Protein AF-A0A7S2DSI4-F1 (afdb_monomer)

Nearest PDB structures (foldseek):
  4tq4-assembly3_C  TM=7.583E-01  e=1.829E-01  Archaeoglobus fulgidus DSM 4304
  4tq3-assembly1_A  TM=6.609E-01  e=1.829E-01  Archaeoglobus fulgidus DSM 4304
  7my7-assembly1_BBB  TM=4.990E-01  e=2.311E+00  Synechococcus elongatus PCC 7942 = FACHB-805
  3wef-assembly2_F  TM=3.060E-01  e=5.204E+00  Homo sapiens

Secondary structure (DSSP, 8-state):
--TTTTSSHHHHHHHHHHHHHHHHHHHH--HHHHHHHHHHHHHHHHHHHSTTT-GGGBTTTHHHHHHHHHHHHHHHHHHHTTPPPPPHHHHHHHHHHHHHHHHHHHHHTHHHHHHTT-B-HHHHH-HHHHHHHHHHHHHHHHHHHHHH---HHHHHHHHHHHHHHIIIIIIS---HHHHHHHHHHHHHHHHHHHHHHHHHTTT--

Sequence (205 aa):
CSREQMRDLPRIIVLLNLIGIAILAAVTGRWLSLIAWIVVCFAVNCAYNVEPLRLSGKGPWELPCVVFGFSGVTMLASLVNDLPWAPFGYWAHMSCLVLRTQLWTEFLDYDPDLACGRRTTSTLVGRFWSKVLVVFFLILEAFVTFYFFADFLMRSFSLTGILAFVALEVVRGTDDREKKKAMKAQNALGFSLVFWIWHRGLFAA

Mean predicted aligned error: 6.03 Å

Organism: NCBI:txid327968

pLDDT: mean 87.42, std 7.48, range [50.28, 95.62]

Foldseek 3Di:
DDPVVCPCVVVVVVVVVVVVLVVLCVVQVPVPVSVVLVVVLVVLVCLCCHPPNVCVQPPPSNLVSQLVNVVSVQVVVCVSVVADRWDPLVSQLSSLVRNLVVLVVCLVCVVVCVVVVGRYNDVVVDNVVSLVSSLVSLVSSLVSCVPQFPDPVSNVLSVVVNVVSCVAVVPPPDDPVVVVVVVVVNVVVVVVVVVVCVVVVRRRD

Radius of gyration: 18.79 Å; Cα contacts (8 Å, |Δi|>4): 171; chains: 1; bounding box: 43×40×44 Å

Solvent-accessible surface area (backbone atoms only — not comparable to full-atom values): 11070 Å² total; per-residue (Å²): 134,59,73,74,78,54,65,58,46,63,60,52,54,50,51,56,52,50,52,55,51,51,52,51,25,68,76,65,68,45,50,69,62,53,51,53,47,49,52,50,53,49,51,50,49,41,41,34,70,35,83,92,60,28,21,65,47,38,48,64,52,33,52,62,51,50,40,52,58,59,49,48,54,58,54,46,52,21,62,72,66,77,44,73,77,70,45,69,54,51,56,55,29,52,43,25,51,46,48,24,50,53,45,48,52,41,52,74,42,34,69,63,37,51,76,70,68,46,38,32,46,32,59,72,66,29,74,68,51,30,53,50,52,30,51,49,28,48,52,50,26,36,50,41,38,60,73,65,41,88,51,64,66,63,44,51,51,39,52,51,51,50,53,51,49,45,50,42,63,70,69,61,63,63,55,73,71,56,51,53,52,51,52,52,51,50,49,55,52,46,53,55,46,51,55,49,41,61,76,66,43,67,69,78,108

InterPro domains:
  IPR000537 UbiA prenyltransferase [PF01040] (12-185)

Structure (mmCIF, N/CA/C/O backbone):
data_AF-A0A7S2DSI4-F1
#
_entry.id   AF-A0A7S2DSI4-F1
#
loop_
_atom_site.group_PDB
_atom_site.id
_atom_site.type_symbol
_atom_site.label_atom_id
_atom_site.label_alt_id
_atom_site.label_comp_id
_atom_site.label_asym_id
_atom_site.label_entity_id
_atom_site.label_seq_id
_atom_site.pdbx_PDB_ins_code
_atom_site.Cartn_x
_atom_site.Cartn_y
_atom_site.Cartn_z
_atom_site.occupancy
_atom_site.B_iso_or_equiv
_atom_site.auth_seq_id
_atom_site.auth_comp_id
_atom_site.auth_asym_id
_atom_site.auth_atom_id
_atom_site.pdbx_PDB_model_num
ATOM 1 N N . CYS A 1 1 ? -24.643 -8.912 0.973 1.00 51.25 1 CYS A N 1
ATOM 2 C CA . CYS A 1 1 ? -24.452 -9.966 -0.047 1.00 51.25 1 CYS A CA 1
ATOM 3 C C . CYS A 1 1 ? -24.939 -11.293 0.511 1.00 51.25 1 CYS A C 1
ATOM 5 O O . CYS A 1 1 ? -24.550 -11.625 1.627 1.00 51.25 1 CYS A O 1
ATOM 7 N N . SER A 1 2 ? -25.791 -12.027 -0.209 1.00 71.06 2 SER A N 1
ATOM 8 C CA . SER A 1 2 ? -26.174 -13.383 0.215 1.00 71.06 2 SER A CA 1
ATOM 9 C C . SER A 1 2 ? -25.001 -14.352 -0.006 1.00 71.06 2 SER A C 1
ATOM 11 O O . SER A 1 2 ? -24.160 -14.125 -0.877 1.00 71.06 2 SER A O 1
ATOM 13 N N . ARG A 1 3 ? -24.910 -15.435 0.782 1.00 73.88 3 ARG A N 1
ATOM 14 C CA . ARG A 1 3 ? -23.851 -16.457 0.620 1.00 73.88 3 ARG A CA 1
ATOM 15 C C . ARG A 1 3 ? -23.833 -17.068 -0.786 1.00 73.88 3 ARG A C 1
ATOM 17 O O . ARG A 1 3 ? -22.764 -17.403 -1.283 1.00 73.88 3 ARG A O 1
ATOM 24 N N . GLU A 1 4 ? -24.991 -17.166 -1.432 1.00 77.06 4 GLU A N 1
ATOM 25 C CA . GLU A 1 4 ? -25.119 -17.685 -2.797 1.00 77.06 4 GLU A CA 1
ATOM 26 C C . GLU A 1 4 ? -24.429 -16.792 -3.831 1.00 77.06 4 GLU A C 1
ATOM 28 O O . GLU A 1 4 ? -23.706 -17.305 -4.679 1.00 77.06 4 GLU A O 1
ATOM 33 N N . GLN A 1 5 ? -24.548 -15.464 -3.708 1.00 73.31 5 GLN A N 1
ATOM 34 C CA . GLN A 1 5 ? -23.877 -14.512 -4.606 1.00 73.31 5 GLN A CA 1
ATOM 35 C C . GLN A 1 5 ? -22.343 -14.582 -4.519 1.00 73.31 5 GLN A C 1
ATOM 37 O O . GLN A 1 5 ? -21.654 -14.187 -5.454 1.00 73.31 5 GLN A O 1
ATOM 42 N N . MET A 1 6 ? -21.796 -15.079 -3.405 1.00 75.56 6 MET A N 1
ATOM 43 C CA . MET A 1 6 ? -20.350 -15.173 -3.174 1.00 75.56 6 MET A CA 1
ATOM 44 C C . MET A 1 6 ? -19.766 -16.549 -3.518 1.00 75.56 6 MET A C 1
ATOM 46 O O . MET A 1 6 ? -18.547 -16.705 -3.492 1.00 75.56 6 MET A O 1
ATOM 50 N N . ARG A 1 7 ? -20.598 -17.543 -3.863 1.00 85.62 7 ARG A N 1
ATOM 51 C CA . ARG A 1 7 ? -20.142 -18.924 -4.092 1.00 85.62 7 ARG A CA 1
ATOM 52 C C . ARG A 1 7 ? -19.230 -19.052 -5.313 1.00 85.62 7 ARG A C 1
ATOM 54 O O . ARG A 1 7 ? -18.242 -19.778 -5.260 1.00 85.62 7 ARG A O 1
ATOM 61 N N . ASP A 1 8 ? -19.549 -18.341 -6.391 1.00 86.31 8 ASP A N 1
ATOM 62 C CA . ASP A 1 8 ? -18.799 -18.426 -7.652 1.00 86.31 8 ASP A CA 1
ATOM 63 C C . ASP A 1 8 ? -17.645 -17.414 -7.731 1.00 86.31 8 ASP A C 1
ATOM 65 O O . ASP A 1 8 ? -16.759 -17.542 -8.579 1.00 86.31 8 ASP A O 1
ATOM 69 N N . LEU A 1 9 ? -17.598 -16.452 -6.802 1.00 86.00 9 LEU A N 1
ATOM 70 C CA . LEU A 1 9 ? -16.592 -15.389 -6.767 1.00 86.00 9 LEU A CA 1
ATOM 71 C C . LEU A 1 9 ? -15.146 -15.923 -6.782 1.00 86.00 9 LEU A C 1
ATOM 73 O O . LEU A 1 9 ? -14.361 -15.444 -7.600 1.00 86.00 9 LEU A O 1
ATOM 77 N N . PRO A 1 10 ? -14.769 -16.936 -5.969 1.00 85.31 10 PRO A N 1
ATOM 78 C CA . PRO A 1 10 ? -13.405 -17.462 -5.976 1.00 85.31 10 PRO A CA 1
ATOM 79 C C . PRO A 1 10 ? -13.008 -18.046 -7.334 1.00 85.31 10 PRO A C 1
ATOM 81 O O . PRO A 1 10 ? -11.887 -17.840 -7.788 1.00 85.31 10 PRO A O 1
ATOM 84 N N . ARG A 1 11 ? -13.937 -18.732 -8.014 1.00 86.06 11 ARG A N 1
ATOM 85 C CA . ARG A 1 11 ? -13.688 -19.320 -9.339 1.00 86.06 11 ARG A CA 1
ATOM 86 C C . ARG A 1 11 ? -13.454 -18.236 -10.382 1.00 86.06 11 ARG A C 1
ATOM 88 O O . ARG A 1 11 ? -12.518 -18.348 -11.165 1.00 86.06 11 ARG A O 1
ATOM 95 N N . ILE A 1 12 ? -14.267 -17.181 -10.356 1.00 87.94 12 ILE A N 1
ATOM 96 C CA . ILE A 1 12 ? -14.126 -16.032 -11.258 1.00 87.94 12 ILE A CA 1
ATOM 97 C C . ILE A 1 12 ? -12.787 -15.326 -11.013 1.00 87.94 12 ILE A C 1
ATOM 99 O O . ILE A 1 12 ? -12.062 -15.055 -11.965 1.00 87.94 12 ILE A O 1
ATOM 103 N N . ILE A 1 13 ? -12.423 -15.080 -9.751 1.00 85.94 13 ILE A N 1
ATOM 104 C CA . ILE A 1 13 ? -11.149 -14.442 -9.389 1.00 85.94 13 ILE A CA 1
ATOM 105 C C . ILE A 1 13 ? -9.968 -15.277 -9.891 1.00 85.94 13 ILE A C 1
ATOM 107 O O . ILE A 1 13 ? -9.069 -14.731 -10.529 1.00 85.94 13 ILE A O 1
ATOM 111 N N . VAL A 1 14 ? -9.975 -16.590 -9.647 1.00 87.06 14 VAL A N 1
ATOM 112 C CA . VAL A 1 14 ? -8.915 -17.490 -10.120 1.00 87.06 14 VAL A CA 1
ATOM 113 C C . VAL A 1 14 ? -8.840 -17.478 -11.644 1.00 87.06 14 VAL A C 1
ATOM 115 O O . VAL A 1 14 ? -7.757 -17.294 -12.187 1.00 87.06 14 VAL A O 1
ATOM 118 N N . LEU A 1 15 ? -9.974 -17.601 -12.338 1.00 90.25 15 LEU A N 1
ATOM 119 C CA . LEU A 1 15 ? -10.012 -17.610 -13.799 1.00 90.25 15 LEU A CA 1
ATOM 120 C C . LEU A 1 15 ? -9.448 -16.312 -14.395 1.00 90.25 15 LEU A C 1
ATOM 122 O O . LEU A 1 15 ? -8.592 -16.368 -15.273 1.00 90.25 15 LEU A O 1
ATOM 126 N N . LEU A 1 16 ? -9.882 -15.151 -13.895 1.00 88.62 16 LEU A N 1
ATOM 127 C CA . LEU A 1 16 ? -9.416 -13.849 -14.383 1.00 88.62 16 LEU A CA 1
ATOM 128 C C . LEU A 1 16 ? -7.910 -13.657 -14.162 1.00 88.62 16 LEU A C 1
ATOM 130 O O . LEU A 1 16 ? -7.213 -13.200 -15.068 1.00 88.62 16 LEU A O 1
ATOM 134 N N . ASN A 1 17 ? -7.398 -14.046 -12.990 1.00 86.56 17 ASN A N 1
ATOM 135 C CA . ASN A 1 17 ? -5.966 -13.954 -12.701 1.00 86.56 17 ASN A CA 1
ATOM 136 C C . ASN A 1 17 ? -5.153 -14.928 -13.565 1.00 86.56 17 ASN A C 1
ATOM 138 O O . ASN A 1 17 ? -4.145 -14.529 -14.144 1.00 86.56 17 ASN A O 1
ATOM 142 N N . LEU A 1 18 ? -5.597 -16.181 -13.710 1.00 89.38 18 LEU A N 1
ATOM 143 C CA . LEU A 1 18 ? -4.886 -17.181 -14.511 1.00 89.38 18 LEU A CA 1
ATOM 144 C C . LEU A 1 18 ? -4.838 -16.811 -15.994 1.00 89.38 18 LEU A C 1
ATOM 146 O O . LEU A 1 18 ? -3.792 -16.986 -16.610 1.00 89.38 18 LEU A O 1
ATOM 150 N N . ILE A 1 19 ? -5.920 -16.265 -16.560 1.00 92.00 19 ILE A N 1
ATOM 151 C CA . ILE A 1 19 ? -5.929 -15.800 -17.956 1.00 92.00 19 ILE A CA 1
ATOM 152 C C . ILE A 1 19 ? -4.907 -14.677 -18.147 1.00 92.00 19 ILE A C 1
ATOM 154 O O . ILE A 1 19 ? -4.087 -14.752 -19.060 1.00 92.00 19 ILE A O 1
ATOM 158 N N . GLY A 1 20 ? -4.913 -13.664 -17.275 1.00 89.06 20 GLY A N 1
ATOM 159 C CA . GLY A 1 20 ? -3.962 -12.553 -17.365 1.00 89.06 20 GLY A CA 1
ATOM 160 C C . GLY A 1 20 ? -2.509 -13.022 -17.269 1.00 89.06 20 GLY A C 1
ATOM 161 O O . GLY A 1 20 ? -1.666 -12.610 -18.064 1.00 89.06 20 GLY A O 1
ATOM 162 N N . ILE A 1 21 ? -2.228 -13.944 -16.346 1.00 89.50 21 ILE A N 1
ATOM 163 C CA . ILE A 1 21 ? -0.879 -14.482 -16.153 1.00 89.50 21 ILE A CA 1
ATOM 164 C C . ILE A 1 21 ? -0.463 -15.380 -17.321 1.00 89.50 21 ILE A C 1
ATOM 166 O O . ILE A 1 21 ? 0.681 -15.300 -17.758 1.00 89.50 21 ILE A O 1
ATOM 170 N N . ALA A 1 22 ? -1.373 -16.185 -17.872 1.00 91.69 22 ALA A N 1
ATOM 171 C CA . ALA A 1 22 ? -1.097 -17.013 -19.043 1.00 91.69 22 ALA A CA 1
ATOM 172 C C . ALA A 1 22 ? -0.785 -16.161 -20.282 1.00 91.69 22 ALA A C 1
ATOM 174 O O . ALA A 1 22 ? 0.168 -16.459 -20.999 1.00 91.69 22 ALA A O 1
ATOM 175 N N . ILE A 1 23 ? -1.536 -15.076 -20.506 1.00 92.75 23 ILE A N 1
ATOM 176 C CA . ILE A 1 23 ? -1.252 -14.119 -21.584 1.00 92.75 23 ILE A CA 1
ATOM 177 C C . ILE A 1 23 ? 0.126 -13.488 -21.369 1.00 92.75 23 ILE A C 1
ATOM 179 O O . ILE A 1 23 ? 0.946 -13.480 -22.286 1.00 92.75 23 ILE A O 1
ATOM 183 N N . LEU A 1 24 ? 0.416 -13.012 -20.155 1.00 91.31 24 LEU A N 1
ATOM 184 C CA . LEU A 1 24 ? 1.709 -12.406 -19.838 1.00 91.31 24 LEU A CA 1
ATOM 185 C C . LEU A 1 24 ? 2.867 -13.398 -20.031 1.00 91.31 24 LEU A C 1
ATOM 187 O O . LEU A 1 24 ? 3.907 -13.030 -20.575 1.00 91.31 24 LEU A O 1
ATOM 191 N N . ALA A 1 25 ? 2.682 -14.661 -19.646 1.00 92.38 25 ALA A N 1
ATOM 192 C CA . ALA A 1 25 ? 3.669 -15.722 -19.821 1.00 92.38 25 ALA A CA 1
ATOM 193 C C . ALA A 1 25 ? 3.899 -16.068 -21.294 1.00 92.38 25 ALA A C 1
ATOM 195 O O . ALA A 1 25 ? 5.045 -16.244 -21.704 1.00 92.38 25 ALA A O 1
ATOM 196 N N . ALA A 1 26 ? 2.833 -16.110 -22.095 1.00 93.69 26 ALA A N 1
ATOM 197 C CA . ALA A 1 26 ? 2.920 -16.359 -23.528 1.00 93.69 26 ALA A CA 1
ATOM 198 C C . ALA A 1 26 ? 3.653 -15.228 -24.266 1.00 93.69 26 ALA A C 1
ATOM 200 O O . ALA A 1 26 ? 4.471 -15.506 -25.137 1.00 93.69 26 ALA A O 1
ATOM 201 N N . VAL A 1 27 ? 3.402 -13.968 -23.893 1.00 93.56 27 VAL A N 1
ATOM 202 C CA . VAL A 1 27 ? 4.043 -12.797 -24.517 1.00 93.56 27 VAL A CA 1
ATOM 203 C C . VAL A 1 27 ? 5.515 -12.670 -24.115 1.00 93.56 27 VAL A C 1
ATOM 205 O O . VAL A 1 27 ? 6.349 -12.312 -24.939 1.00 93.56 27 VAL A O 1
ATOM 208 N N . THR A 1 28 ? 5.848 -12.956 -22.856 1.00 91.50 28 THR A N 1
ATOM 209 C CA . THR A 1 28 ? 7.193 -12.697 -22.304 1.00 91.50 28 THR A CA 1
ATOM 210 C C . THR A 1 28 ? 8.113 -13.916 -22.348 1.00 91.50 28 THR A C 1
ATOM 212 O O . THR A 1 28 ? 9.319 -13.783 -22.163 1.00 91.50 28 THR A O 1
ATOM 215 N N . GLY A 1 29 ? 7.560 -15.120 -22.530 1.00 92.69 29 GLY A N 1
ATOM 216 C CA . GLY A 1 29 ? 8.286 -16.391 -22.443 1.00 92.69 29 GLY A CA 1
ATOM 217 C C . GLY A 1 29 ? 8.694 -16.799 -21.018 1.00 92.69 29 GLY A C 1
ATOM 218 O O . GLY A 1 29 ? 9.281 -17.864 -20.830 1.00 92.69 29 GLY A O 1
ATOM 219 N N . ARG A 1 30 ? 8.372 -16.001 -19.988 1.00 91.25 30 ARG A N 1
ATOM 220 C CA . ARG A 1 30 ? 8.854 -16.166 -18.599 1.00 91.25 30 ARG A CA 1
ATOM 221 C C . ARG A 1 30 ? 7.946 -17.038 -17.733 1.00 91.25 30 ARG A C 1
ATOM 223 O O . ARG A 1 30 ? 7.572 -16.664 -16.620 1.00 91.25 30 ARG A O 1
ATOM 230 N N . TRP A 1 31 ? 7.606 -18.225 -18.225 1.00 91.62 31 TRP A N 1
ATOM 231 C CA . TRP A 1 31 ? 6.690 -19.149 -17.543 1.00 91.62 31 TRP A CA 1
ATOM 232 C C . TRP A 1 31 ? 7.118 -19.474 -16.111 1.00 91.62 31 TRP A C 1
ATOM 234 O O . TRP A 1 31 ? 6.315 -19.359 -15.188 1.00 91.62 31 TRP A O 1
ATOM 244 N N . LEU A 1 32 ? 8.391 -19.828 -15.909 1.00 90.50 32 LEU A N 1
ATOM 245 C CA . LEU A 1 32 ? 8.889 -20.245 -14.597 1.00 90.50 32 LEU A CA 1
ATOM 246 C C . LEU A 1 32 ? 8.773 -19.125 -13.554 1.00 90.50 32 LEU A C 1
ATOM 248 O O . LEU A 1 32 ? 8.315 -19.364 -12.439 1.00 90.50 32 LEU A O 1
ATOM 252 N N . SER A 1 33 ? 9.145 -17.898 -13.919 1.00 90.19 33 SER A N 1
ATOM 253 C CA . SER A 1 33 ? 9.106 -16.758 -13.004 1.00 90.19 33 SER A CA 1
ATOM 254 C C . SER A 1 33 ? 7.680 -16.350 -12.640 1.00 90.19 33 SER A C 1
ATOM 256 O O . SER A 1 33 ? 7.417 -16.016 -11.488 1.00 90.19 33 SER A O 1
ATOM 258 N N . LEU A 1 34 ? 6.748 -16.422 -13.594 1.00 91.88 34 LEU A N 1
ATOM 259 C CA . LEU A 1 34 ? 5.334 -16.132 -13.350 1.00 91.88 34 LEU A CA 1
ATOM 260 C C . LEU A 1 34 ? 4.667 -17.207 -12.487 1.00 91.88 34 LEU A C 1
ATOM 262 O O . LEU A 1 34 ? 3.888 -16.873 -11.596 1.00 91.88 34 LEU A O 1
ATOM 266 N N . ILE A 1 35 ? 5.014 -18.482 -12.685 1.00 91.12 35 ILE A N 1
ATOM 267 C CA . ILE A 1 35 ? 4.567 -19.575 -11.810 1.00 91.12 35 ILE A CA 1
ATOM 268 C C . ILE A 1 35 ? 5.113 -19.375 -10.392 1.00 91.12 35 ILE A C 1
ATOM 270 O O . ILE A 1 35 ? 4.349 -19.449 -9.430 1.00 91.12 35 ILE A O 1
ATOM 274 N N . ALA A 1 36 ? 6.407 -19.074 -10.247 1.00 91.06 36 ALA A N 1
ATOM 275 C CA . ALA A 1 36 ? 7.008 -18.797 -8.944 1.00 91.06 36 ALA A CA 1
ATOM 276 C C . ALA A 1 36 ? 6.320 -17.612 -8.246 1.00 91.06 36 ALA A C 1
ATOM 278 O O . ALA A 1 36 ? 6.006 -17.686 -7.058 1.00 91.06 36 ALA A O 1
ATOM 279 N N . TRP A 1 37 ? 6.014 -16.549 -8.992 1.00 91.56 37 TRP A N 1
ATOM 280 C CA . TRP A 1 37 ? 5.276 -15.402 -8.476 1.00 91.56 37 TRP A CA 1
ATOM 281 C C . TRP A 1 37 ? 3.857 -15.766 -8.020 1.00 91.56 37 TRP A C 1
ATOM 283 O O . TRP A 1 37 ? 3.472 -15.385 -6.917 1.00 91.56 37 TRP A O 1
ATOM 293 N N . ILE A 1 38 ? 3.110 -16.570 -8.793 1.00 90.31 38 ILE A N 1
ATOM 294 C CA . ILE A 1 38 ? 1.793 -17.086 -8.372 1.00 90.31 38 ILE A CA 1
ATOM 295 C C . ILE A 1 38 ? 1.904 -17.824 -7.040 1.00 90.31 38 ILE A C 1
ATOM 297 O O . ILE A 1 38 ? 1.091 -17.592 -6.147 1.00 90.31 38 ILE A O 1
ATOM 301 N N . VAL A 1 39 ? 2.896 -18.707 -6.900 1.00 91.75 39 VAL A N 1
ATOM 302 C CA . VAL A 1 39 ? 3.099 -19.484 -5.671 1.00 91.75 39 VAL A CA 1
ATOM 303 C C . VAL A 1 39 ? 3.337 -18.555 -4.482 1.00 91.75 39 VAL A C 1
ATOM 305 O O . VAL A 1 39 ? 2.713 -18.738 -3.438 1.00 91.75 39 VAL A O 1
ATOM 308 N N . VAL A 1 40 ? 4.172 -17.524 -4.644 1.00 92.19 40 VAL A N 1
ATOM 309 C CA . VAL A 1 40 ? 4.417 -16.522 -3.595 1.00 92.19 40 VAL A CA 1
ATOM 310 C C . VAL A 1 40 ? 3.142 -15.743 -3.266 1.00 92.19 40 VAL A C 1
ATOM 312 O O . VAL A 1 40 ? 2.780 -15.646 -2.095 1.00 92.19 40 VAL A O 1
ATOM 315 N N . CYS A 1 41 ? 2.415 -15.235 -4.264 1.00 90.06 41 CYS A N 1
ATOM 316 C CA . CYS A 1 41 ? 1.161 -14.509 -4.047 1.00 90.06 41 CYS A CA 1
ATOM 317 C C . CYS A 1 41 ? 0.113 -15.368 -3.338 1.00 90.06 41 CYS A C 1
ATOM 319 O O . CYS A 1 41 ? -0.556 -14.892 -2.420 1.00 90.06 41 CYS A O 1
ATOM 321 N N . PHE A 1 42 ? -0.012 -16.637 -3.730 1.00 90.31 42 PHE A N 1
ATOM 322 C CA . PHE A 1 42 ? -0.920 -17.576 -3.090 1.00 90.31 42 PHE A CA 1
ATOM 323 C C . PHE A 1 42 ? -0.498 -17.849 -1.645 1.00 90.31 42 PHE A C 1
ATOM 325 O O . PHE A 1 42 ? -1.334 -17.769 -0.751 1.00 90.31 42 PHE A O 1
ATOM 332 N N . ALA A 1 43 ? 0.793 -18.074 -1.386 1.00 92.69 43 ALA A N 1
ATOM 333 C CA . ALA A 1 43 ? 1.316 -18.279 -0.038 1.00 92.69 43 ALA A CA 1
ATOM 334 C C . ALA A 1 43 ? 1.057 -17.070 0.879 1.00 92.69 43 ALA A C 1
ATOM 336 O O . ALA A 1 43 ? 0.581 -17.244 2.001 1.00 92.69 43 ALA A O 1
ATOM 337 N N . VAL A 1 44 ? 1.297 -15.848 0.394 1.00 93.75 44 VAL A N 1
ATOM 338 C CA . VAL A 1 44 ? 1.021 -14.606 1.137 1.00 93.75 44 VAL A CA 1
ATOM 339 C C . VAL A 1 44 ? -0.476 -14.448 1.399 1.00 93.75 44 VAL A C 1
ATOM 341 O O . VAL A 1 44 ? -0.878 -14.154 2.523 1.00 93.75 44 VAL A O 1
ATOM 344 N N . ASN A 1 45 ? -1.320 -14.695 0.395 1.00 91.81 45 ASN A N 1
ATOM 345 C CA . ASN A 1 45 ? -2.771 -14.603 0.545 1.00 91.81 45 ASN A CA 1
ATOM 346 C C . ASN A 1 45 ? -3.305 -15.645 1.544 1.00 91.81 45 ASN A C 1
ATOM 348 O O . ASN A 1 45 ? -4.101 -15.309 2.423 1.00 91.81 45 ASN A O 1
ATOM 35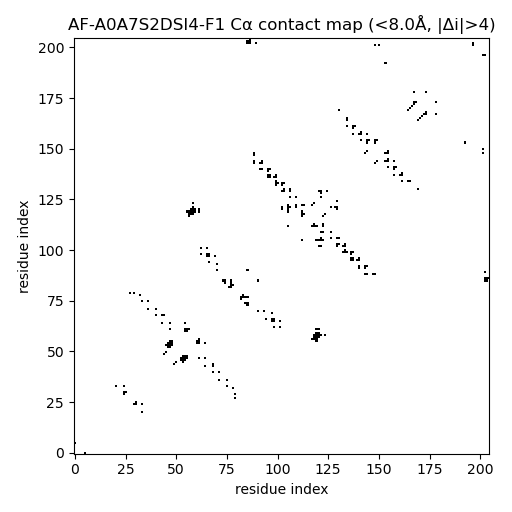2 N N . CYS A 1 46 ? -2.809 -16.883 1.476 1.00 92.25 46 CYS A N 1
ATOM 353 C CA . CYS A 1 46 ? -3.108 -17.927 2.452 1.00 92.25 46 CYS A CA 1
ATOM 354 C C . CYS A 1 46 ? -2.666 -17.521 3.859 1.00 92.25 46 CYS A C 1
ATOM 356 O O . CYS A 1 46 ? -3.467 -17.617 4.785 1.00 92.25 46 CYS A O 1
ATOM 358 N N . ALA A 1 47 ? -1.445 -17.010 4.033 1.00 94.19 47 ALA A N 1
ATOM 359 C CA . ALA A 1 47 ? -0.974 -16.525 5.329 1.00 94.19 47 ALA A CA 1
ATOM 360 C C . ALA A 1 47 ? -1.859 -15.390 5.876 1.00 94.19 47 ALA A C 1
ATOM 362 O O . ALA A 1 47 ? -2.160 -15.343 7.070 1.00 94.19 47 ALA A O 1
ATOM 363 N N . TYR A 1 48 ? -2.322 -14.494 5.003 1.00 93.75 48 TYR A N 1
ATOM 364 C CA . TYR A 1 48 ? -3.171 -13.367 5.374 1.00 93.75 48 TYR A CA 1
ATOM 365 C C . TYR A 1 48 ? -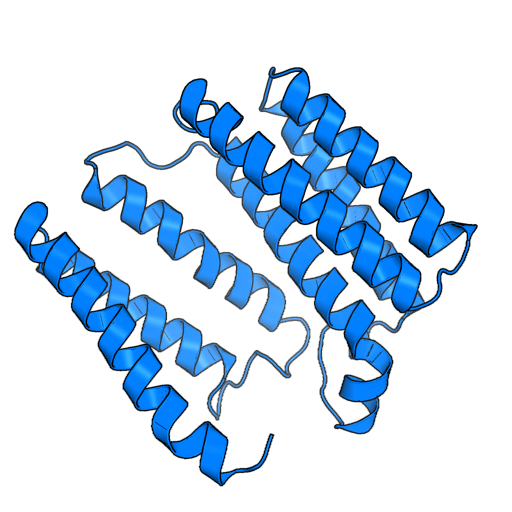4.598 -13.788 5.770 1.00 93.75 48 TYR A C 1
ATOM 367 O O . TYR A 1 48 ? -5.128 -13.313 6.779 1.00 93.75 48 TYR A O 1
ATOM 375 N N . ASN A 1 49 ? -5.220 -14.701 5.019 1.00 92.31 49 ASN A N 1
ATOM 376 C CA . ASN A 1 49 ? -6.654 -14.993 5.131 1.00 92.31 49 ASN A CA 1
ATOM 377 C C . ASN A 1 49 ? -7.002 -16.333 5.797 1.00 92.31 49 ASN A C 1
ATOM 379 O O . ASN A 1 49 ? -8.094 -16.458 6.350 1.00 92.31 49 ASN A O 1
ATOM 383 N N . VAL A 1 50 ? -6.118 -17.333 5.753 1.00 92.44 50 VAL A N 1
ATOM 384 C CA . VAL A 1 50 ? -6.432 -18.727 6.113 1.00 92.44 50 VAL A CA 1
ATOM 385 C C . VAL A 1 50 ? -5.780 -19.119 7.441 1.00 92.44 50 VAL A C 1
ATOM 387 O O . VAL A 1 50 ? -4.682 -18.674 7.783 1.00 92.44 50 VAL A O 1
ATOM 390 N N . GLU A 1 51 ? -6.466 -19.955 8.220 1.00 89.56 51 GLU A N 1
ATOM 391 C CA . GLU A 1 51 ? -5.913 -20.553 9.439 1.00 89.56 51 GLU A CA 1
ATOM 392 C C . GLU A 1 51 ? -4.772 -21.537 9.117 1.00 89.56 51 GLU A C 1
ATOM 394 O O . GLU A 1 51 ? -4.793 -22.176 8.066 1.00 89.56 51 GLU A O 1
ATOM 399 N N . PRO A 1 52 ? -3.753 -21.673 9.987 1.00 88.25 52 PRO A N 1
ATOM 400 C CA . PRO A 1 52 ? -3.652 -21.137 11.353 1.00 88.25 52 PRO A CA 1
ATOM 401 C C . PRO A 1 52 ? -3.123 -19.693 11.446 1.00 88.25 52 PRO A C 1
ATOM 403 O O . PRO A 1 52 ? -3.195 -19.069 12.511 1.00 88.25 52 PRO A O 1
ATOM 406 N N . LEU A 1 53 ? -2.573 -19.144 10.357 1.00 90.00 53 LEU A N 1
ATOM 407 C CA . LEU A 1 53 ? -1.902 -17.843 10.379 1.00 90.00 53 LEU A CA 1
ATOM 408 C C . LEU A 1 53 ? -2.896 -16.685 10.448 1.00 90.00 53 LEU A C 1
ATOM 410 O O . LEU A 1 53 ? -2.820 -15.929 11.414 1.00 90.00 53 LEU A O 1
ATOM 414 N N . ARG A 1 54 ? -3.828 -16.577 9.491 1.00 92.12 54 ARG A N 1
ATOM 415 C CA . ARG A 1 54 ? -4.898 -15.562 9.420 1.00 92.12 54 ARG A CA 1
ATOM 416 C C . ARG A 1 54 ? -4.430 -14.176 9.893 1.00 92.12 54 ARG A C 1
ATOM 418 O O . ARG A 1 54 ? -5.012 -13.586 10.806 1.00 92.12 54 ARG A O 1
ATOM 425 N N . LEU A 1 55 ? -3.337 -13.683 9.301 1.00 92.69 55 LEU A N 1
ATOM 426 C CA . LEU A 1 55 ? -2.680 -12.444 9.740 1.00 92.69 55 LEU A CA 1
ATOM 427 C C . LEU A 1 55 ? -3.598 -11.218 9.648 1.00 92.69 55 LEU A C 1
ATOM 429 O O . LEU A 1 55 ? -3.460 -10.312 10.456 1.00 92.69 55 LEU A O 1
ATOM 433 N N . SER A 1 56 ? -4.595 -11.232 8.755 1.00 89.00 56 SER A N 1
ATOM 434 C CA . SER A 1 56 ? -5.629 -10.189 8.620 1.00 89.00 56 SER A CA 1
ATOM 435 C C . SER A 1 56 ? -6.402 -9.859 9.902 1.00 89.00 56 SER A C 1
ATOM 437 O O . SER A 1 56 ? -7.055 -8.824 9.975 1.00 89.00 56 SER A O 1
ATOM 439 N N . GLY A 1 57 ? -6.399 -10.753 10.892 1.00 87.38 57 GLY A N 1
ATOM 440 C CA . GLY A 1 57 ? -7.026 -10.532 12.195 1.00 87.38 57 GLY A CA 1
ATOM 441 C C . GLY A 1 57 ? -6.033 -10.502 13.352 1.00 87.38 57 GLY A C 1
ATOM 442 O O . GLY A 1 57 ? -6.459 -10.732 14.482 1.00 87.38 57 GLY A O 1
ATOM 443 N N . LYS A 1 58 ? -4.734 -10.320 13.081 1.00 90.56 58 LYS A N 1
ATOM 444 C CA . LYS A 1 58 ? -3.655 -10.386 14.074 1.00 90.56 58 LYS A CA 1
ATOM 445 C C . LYS A 1 58 ? -2.745 -9.158 13.998 1.00 90.56 58 LYS A C 1
ATOM 447 O O . LYS A 1 58 ? -1.580 -9.276 13.620 1.00 90.56 58 LYS A O 1
ATOM 452 N N . GLY A 1 59 ? -3.267 -8.030 14.476 1.00 88.81 59 GLY A N 1
ATOM 453 C CA . GLY A 1 59 ? -2.519 -6.801 14.741 1.00 88.81 59 GLY A CA 1
ATOM 454 C C . GLY A 1 59 ? -1.193 -7.067 15.464 1.00 88.81 59 GLY A C 1
ATOM 455 O O . GLY A 1 59 ? -1.219 -7.773 16.477 1.00 88.81 59 GLY A O 1
ATOM 456 N N . PRO A 1 60 ? -0.036 -6.533 15.016 1.00 93.06 60 PRO A N 1
ATOM 457 C CA . PRO A 1 60 ? 0.204 -5.693 13.833 1.00 93.06 60 PRO A CA 1
ATOM 458 C C . PRO A 1 60 ? 0.729 -6.449 12.596 1.00 93.06 60 PRO A C 1
ATOM 460 O O . PRO A 1 60 ? 1.308 -5.843 11.694 1.00 93.06 60 PRO A O 1
ATOM 463 N N . TRP A 1 61 ? 0.615 -7.777 12.556 1.00 93.75 61 TRP A N 1
ATOM 464 C CA . TRP A 1 61 ? 1.261 -8.618 11.542 1.00 93.75 61 TRP A CA 1
ATOM 465 C C . TRP A 1 61 ? 0.629 -8.523 10.150 1.00 93.75 61 TRP A C 1
ATOM 467 O O . TRP A 1 61 ? 1.265 -8.880 9.156 1.00 93.75 61 TRP A O 1
ATOM 477 N N . GLU A 1 62 ? -0.593 -8.011 10.050 1.00 93.69 62 GLU A N 1
ATOM 478 C CA . GLU A 1 62 ? -1.224 -7.645 8.788 1.00 93.69 62 GLU A CA 1
ATOM 479 C C . GLU A 1 62 ? -0.421 -6.578 8.042 1.00 93.69 62 GLU A C 1
ATOM 481 O O . GLU A 1 62 ? -0.286 -6.679 6.826 1.00 93.69 62 GLU A O 1
ATOM 486 N N . LEU A 1 63 ? 0.180 -5.614 8.745 1.00 94.19 63 LEU A N 1
ATOM 487 C CA . LEU A 1 63 ? 0.892 -4.492 8.134 1.00 94.19 63 LEU A CA 1
ATOM 488 C C . LEU A 1 63 ? 2.083 -4.939 7.261 1.00 94.19 63 LEU A C 1
ATOM 490 O O . LEU A 1 63 ? 2.072 -4.655 6.058 1.00 94.19 63 LEU A O 1
ATOM 494 N N . PRO A 1 64 ? 3.091 -5.673 7.781 1.00 93.69 64 PRO A N 1
ATOM 495 C CA . PRO A 1 64 ? 4.201 -6.147 6.956 1.00 93.69 64 PRO A CA 1
ATOM 496 C C . PRO A 1 64 ? 3.751 -7.149 5.885 1.00 93.69 64 PRO A C 1
ATOM 498 O O . PRO A 1 64 ? 4.321 -7.165 4.796 1.00 93.69 64 PRO A O 1
ATOM 501 N N . CYS A 1 65 ? 2.719 -7.957 6.154 1.00 93.75 65 CYS A N 1
ATOM 502 C CA . CYS A 1 65 ? 2.186 -8.911 5.181 1.00 93.75 65 CYS A CA 1
ATOM 503 C C . CYS A 1 65 ? 1.598 -8.198 3.953 1.00 93.75 65 CYS A C 1
ATOM 505 O O . CYS A 1 65 ? 1.881 -8.580 2.817 1.00 93.75 65 CYS A O 1
ATOM 507 N N . VAL A 1 66 ? 0.840 -7.118 4.171 1.00 93.62 66 VAL A N 1
ATOM 508 C CA . VAL A 1 66 ? 0.272 -6.301 3.092 1.00 93.62 66 VAL A CA 1
ATOM 509 C C . VAL A 1 66 ? 1.384 -5.583 2.323 1.00 93.62 66 VAL A C 1
ATOM 511 O O . VAL A 1 66 ? 1.390 -5.636 1.095 1.00 93.62 66 VAL A O 1
ATOM 514 N N . VAL A 1 67 ? 2.376 -4.992 3.004 1.00 94.56 67 VAL A N 1
ATOM 515 C CA . VAL A 1 67 ? 3.536 -4.371 2.328 1.00 94.56 67 VAL A CA 1
ATOM 516 C C . VAL A 1 67 ? 4.259 -5.375 1.436 1.00 94.56 67 VAL A C 1
ATOM 518 O O . VAL A 1 67 ? 4.523 -5.074 0.271 1.00 94.56 67 VAL A O 1
ATOM 521 N N . PHE A 1 68 ? 4.532 -6.578 1.942 1.00 93.44 68 PHE A N 1
ATOM 522 C CA . PHE A 1 68 ? 5.180 -7.633 1.168 1.00 93.44 68 PHE A CA 1
ATOM 523 C C . PHE A 1 68 ? 4.322 -8.080 -0.026 1.00 93.44 68 PHE A C 1
ATOM 525 O O . PHE A 1 68 ? 4.820 -8.173 -1.148 1.00 93.44 68 PHE A O 1
ATOM 532 N N . GLY A 1 69 ? 3.019 -8.288 0.187 1.00 92.12 69 GLY A N 1
ATOM 533 C CA . GLY A 1 69 ? 2.079 -8.687 -0.862 1.00 92.12 69 GLY A CA 1
ATOM 534 C C . GLY A 1 69 ? 1.982 -7.675 -2.006 1.00 92.12 69 GLY A C 1
ATOM 535 O O . GLY A 1 69 ? 2.060 -8.061 -3.172 1.00 92.12 69 GLY A O 1
ATOM 536 N N . PHE A 1 70 ? 1.875 -6.381 -1.692 1.00 91.12 70 PHE A N 1
ATOM 537 C CA . PHE A 1 70 ? 1.849 -5.316 -2.702 1.00 91.12 70 PHE A CA 1
ATOM 538 C C . PHE A 1 70 ? 3.202 -5.141 -3.403 1.00 91.12 70 PHE A C 1
ATOM 540 O O . PHE A 1 70 ? 3.245 -4.959 -4.621 1.00 91.12 70 PHE A O 1
ATOM 547 N N . SER A 1 71 ? 4.308 -5.261 -2.663 1.00 90.69 71 SER A N 1
ATOM 548 C CA . SER A 1 71 ? 5.672 -5.165 -3.207 1.00 90.69 71 SER A CA 1
ATOM 549 C C . SER A 1 71 ? 5.968 -6.228 -4.268 1.00 90.69 71 SER A C 1
ATOM 551 O O . SER A 1 71 ? 6.730 -5.979 -5.205 1.00 90.69 71 SER A O 1
ATOM 553 N N . GLY A 1 72 ? 5.321 -7.395 -4.172 1.00 90.62 72 GLY A N 1
ATOM 554 C CA . GLY A 1 72 ? 5.474 -8.483 -5.134 1.00 90.62 72 GLY A CA 1
ATOM 555 C C . GLY A 1 72 ? 5.114 -8.103 -6.575 1.00 90.62 72 GLY A C 1
ATOM 556 O O . GLY A 1 72 ? 5.705 -8.650 -7.504 1.00 90.62 72 GLY A O 1
ATOM 557 N N . VAL A 1 73 ? 4.192 -7.157 -6.791 1.00 89.00 73 VAL A N 1
ATOM 558 C CA . VAL A 1 73 ? 3.820 -6.698 -8.144 1.00 89.00 73 VAL A CA 1
ATOM 559 C C . VAL A 1 73 ? 4.967 -5.927 -8.792 1.00 89.00 73 VAL A C 1
ATOM 561 O O . VAL A 1 73 ? 5.294 -6.172 -9.950 1.00 89.00 73 VAL A O 1
ATOM 564 N N . THR A 1 74 ? 5.623 -5.039 -8.048 1.00 89.75 74 THR A N 1
ATOM 565 C CA . THR A 1 74 ? 6.775 -4.276 -8.549 1.00 89.75 74 THR A CA 1
ATOM 566 C C . THR A 1 74 ? 7.951 -5.196 -8.841 1.00 89.75 74 THR A C 1
ATOM 568 O O . THR A 1 74 ? 8.595 -5.060 -9.878 1.00 89.75 74 THR A O 1
ATOM 571 N N . MET A 1 75 ? 8.199 -6.180 -7.970 1.00 90.12 75 MET A N 1
ATOM 572 C CA . MET A 1 75 ? 9.241 -7.177 -8.213 1.00 90.12 75 MET A CA 1
ATOM 573 C C . MET A 1 75 ? 8.982 -7.960 -9.503 1.00 90.12 75 MET A C 1
ATOM 575 O O . MET A 1 75 ? 9.899 -8.158 -10.301 1.00 90.12 75 MET A O 1
ATOM 579 N N . LEU A 1 76 ? 7.728 -8.367 -9.731 1.00 90.50 76 LEU A N 1
ATOM 580 C CA . LEU A 1 76 ? 7.336 -9.014 -10.977 1.00 90.50 76 LEU A CA 1
ATOM 581 C C . LEU A 1 76 ? 7.523 -8.084 -12.175 1.00 90.50 76 LEU A C 1
ATOM 583 O O . LEU A 1 76 ? 8.038 -8.525 -13.196 1.00 90.50 76 LEU A O 1
ATOM 587 N N . ALA A 1 77 ? 7.125 -6.817 -12.062 1.00 89.12 77 ALA A N 1
ATOM 588 C CA . ALA A 1 77 ? 7.261 -5.848 -13.141 1.00 89.12 77 ALA A CA 1
ATOM 589 C C . ALA A 1 77 ? 8.729 -5.672 -13.559 1.00 89.12 77 ALA A C 1
ATOM 591 O O . ALA A 1 77 ? 9.017 -5.754 -14.752 1.00 89.12 77 ALA A O 1
ATOM 592 N N . SER A 1 78 ? 9.658 -5.518 -12.608 1.00 90.38 78 SER A N 1
ATOM 593 C CA . SER A 1 78 ? 11.096 -5.474 -12.911 1.00 90.38 78 SER A CA 1
ATOM 594 C C . SER A 1 78 ? 11.558 -6.755 -13.603 1.00 90.38 78 SER A C 1
ATOM 596 O O . SER A 1 78 ? 12.202 -6.700 -14.648 1.00 90.38 78 SER A O 1
ATOM 598 N N . LEU A 1 79 ? 11.163 -7.916 -13.070 1.00 89.88 79 LEU A N 1
ATOM 599 C CA . LEU A 1 79 ? 11.568 -9.207 -13.613 1.00 89.88 79 LEU A CA 1
ATOM 600 C C . LEU A 1 79 ? 11.027 -9.447 -15.026 1.00 89.88 79 LEU A C 1
ATOM 602 O O . LEU A 1 79 ? 11.745 -9.973 -15.864 1.00 89.88 79 LEU A O 1
ATOM 606 N N . VAL A 1 80 ? 9.772 -9.114 -15.309 1.00 89.19 80 VAL A N 1
ATOM 607 C CA . VAL A 1 80 ? 9.142 -9.399 -16.607 1.00 89.19 80 VAL A CA 1
ATOM 608 C C . VAL A 1 80 ? 9.647 -8.463 -17.707 1.00 89.19 80 VAL A C 1
ATOM 610 O O . VAL A 1 80 ? 9.683 -8.865 -18.866 1.00 89.19 80 VAL A O 1
ATOM 613 N N . ASN A 1 81 ? 10.069 -7.251 -17.343 1.00 87.81 81 ASN A N 1
ATOM 614 C CA . ASN A 1 81 ? 10.554 -6.238 -18.282 1.00 87.81 81 ASN A CA 1
ATOM 615 C C . ASN A 1 81 ? 12.087 -6.167 -18.383 1.00 87.81 81 ASN A C 1
ATOM 617 O O . ASN A 1 81 ? 12.592 -5.255 -19.030 1.00 87.81 81 ASN A O 1
ATOM 621 N N . ASP A 1 82 ? 12.826 -7.078 -17.737 1.00 88.38 82 ASP A N 1
ATOM 622 C CA . ASP A 1 82 ? 14.297 -7.027 -17.660 1.00 88.38 82 ASP A CA 1
ATOM 623 C C . ASP A 1 82 ? 14.839 -5.679 -17.160 1.00 88.38 82 ASP A C 1
ATOM 625 O O . ASP A 1 82 ? 15.873 -5.181 -17.606 1.00 88.38 82 ASP A O 1
ATOM 629 N N . LEU A 1 83 ? 14.124 -5.078 -16.210 1.00 89.44 83 LEU A N 1
ATOM 630 C CA . LEU A 1 83 ? 14.511 -3.819 -15.591 1.00 89.44 83 LEU A CA 1
ATOM 631 C C . LEU A 1 83 ? 15.271 -4.074 -14.286 1.00 89.44 83 LEU A C 1
ATOM 633 O O . LEU A 1 83 ? 15.038 -5.088 -13.616 1.00 89.44 83 LEU A O 1
ATOM 637 N N . PRO A 1 84 ? 16.144 -3.139 -13.871 1.00 90.44 84 PRO A N 1
ATOM 638 C CA . PRO A 1 84 ? 16.709 -3.180 -12.534 1.00 90.44 84 PRO A CA 1
ATOM 639 C C . PRO A 1 84 ? 15.601 -3.151 -11.471 1.00 90.44 84 PRO A C 1
ATOM 641 O O . PRO A 1 84 ? 14.458 -2.738 -11.707 1.00 90.44 84 PRO A O 1
ATOM 644 N N . TRP A 1 85 ? 15.950 -3.600 -10.268 1.00 89.62 85 TRP A N 1
ATOM 645 C CA . TRP A 1 85 ? 15.079 -3.438 -9.111 1.00 89.62 85 TRP A CA 1
ATOM 646 C C . TRP A 1 85 ? 14.787 -1.959 -8.880 1.00 89.62 85 TRP A C 1
ATOM 648 O O . TRP A 1 85 ? 15.665 -1.113 -9.057 1.00 89.62 85 TRP A O 1
ATOM 658 N N . ALA A 1 86 ? 13.560 -1.661 -8.454 1.00 89.75 86 ALA A N 1
ATOM 659 C CA . ALA A 1 86 ? 13.180 -0.297 -8.130 1.00 89.75 86 ALA A CA 1
ATOM 660 C C . ALA A 1 86 ? 14.134 0.301 -7.072 1.00 89.75 86 ALA A C 1
ATOM 662 O O . ALA A 1 86 ? 14.579 -0.420 -6.167 1.00 89.75 86 ALA A O 1
ATOM 663 N N . PRO A 1 87 ? 14.453 1.603 -7.162 1.00 91.56 87 PRO A N 1
ATOM 664 C CA . PRO A 1 87 ? 15.369 2.253 -6.235 1.00 91.56 87 PRO A CA 1
ATOM 665 C C . PRO A 1 87 ? 14.806 2.262 -4.809 1.00 91.56 87 PRO A C 1
ATOM 667 O O . PRO A 1 87 ? 13.597 2.180 -4.585 1.00 91.56 87 PRO A O 1
ATOM 670 N N . PHE A 1 88 ? 15.679 2.425 -3.814 1.00 91.56 88 PHE A N 1
ATOM 671 C CA . PHE A 1 88 ? 15.275 2.440 -2.402 1.00 91.56 88 PHE A CA 1
ATOM 672 C C . PHE A 1 88 ? 14.186 3.485 -2.095 1.00 91.56 88 PHE A C 1
ATOM 674 O O . PHE A 1 88 ? 13.253 3.198 -1.345 1.00 91.56 88 PHE A O 1
ATOM 681 N N . GLY A 1 89 ? 14.257 4.664 -2.725 1.00 92.31 89 GLY A N 1
ATOM 682 C CA . GLY A 1 89 ? 13.246 5.713 -2.574 1.00 92.31 89 GLY A CA 1
ATOM 683 C C . GLY A 1 89 ? 11.837 5.252 -2.960 1.00 92.31 89 GLY A C 1
ATOM 684 O O . GLY A 1 89 ? 10.875 5.587 -2.269 1.00 92.31 89 GLY A O 1
ATOM 685 N N . TYR A 1 90 ? 11.713 4.418 -4.000 1.00 91.62 90 TYR A N 1
ATOM 686 C CA . TYR A 1 90 ? 10.437 3.818 -4.390 1.00 91.62 90 TYR A CA 1
ATOM 687 C C . TYR A 1 90 ? 9.914 2.874 -3.306 1.00 91.62 90 TYR A C 1
ATOM 689 O O . TYR A 1 90 ? 8.765 3.000 -2.890 1.00 91.62 90 TYR A O 1
ATOM 697 N N . TRP A 1 91 ? 10.751 1.960 -2.807 1.00 93.81 91 TRP A N 1
ATOM 698 C CA . TRP A 1 91 ? 10.342 1.002 -1.776 1.00 93.81 91 TRP A CA 1
ATOM 699 C C . TRP A 1 91 ? 9.922 1.690 -0.480 1.00 93.81 91 TRP A C 1
ATOM 701 O O . TRP A 1 91 ? 8.910 1.314 0.115 1.00 93.81 91 TRP A O 1
ATOM 711 N N . ALA A 1 92 ? 10.656 2.724 -0.066 1.00 94.56 92 ALA A N 1
ATOM 712 C CA . ALA A 1 92 ? 10.311 3.528 1.099 1.00 94.56 92 ALA A CA 1
ATOM 713 C C . ALA A 1 92 ? 8.965 4.246 0.903 1.00 94.56 92 ALA A C 1
ATOM 715 O O . ALA A 1 92 ? 8.102 4.188 1.782 1.00 94.56 92 ALA A O 1
ATOM 716 N N . HIS A 1 93 ? 8.755 4.866 -0.264 1.00 92.62 93 HIS A N 1
ATOM 717 C CA . HIS A 1 93 ? 7.518 5.581 -0.58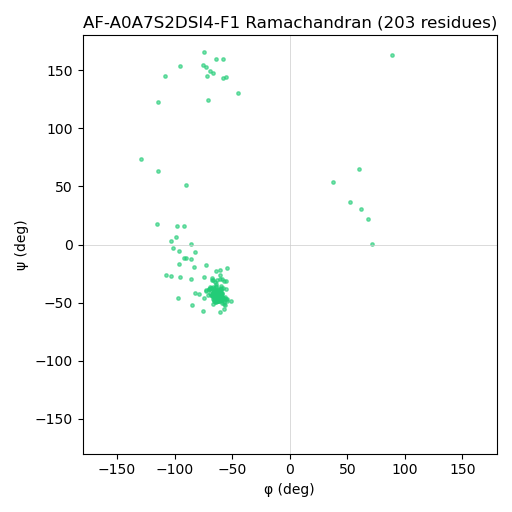1 1.00 92.62 93 HIS A CA 1
ATOM 718 C C . HIS A 1 93 ? 6.325 4.620 -0.628 1.00 92.62 93 HIS A C 1
ATOM 720 O O . HIS A 1 93 ? 5.325 4.837 0.054 1.00 92.62 93 HIS A O 1
ATOM 726 N N . MET A 1 94 ? 6.464 3.509 -1.357 1.00 92.75 94 MET A N 1
ATOM 727 C CA . MET A 1 94 ? 5.420 2.499 -1.510 1.00 92.75 94 MET A CA 1
ATOM 728 C C . MET A 1 94 ? 5.064 1.838 -0.175 1.00 92.75 94 MET A C 1
ATOM 730 O O . MET A 1 94 ? 3.888 1.633 0.112 1.00 92.75 94 MET A O 1
ATOM 734 N N . SER A 1 95 ? 6.051 1.568 0.684 1.00 95.38 95 SER A N 1
ATOM 735 C CA . SER A 1 95 ? 5.795 1.025 2.024 1.00 95.38 95 SER A CA 1
ATOM 736 C C . SER A 1 95 ? 4.951 1.987 2.861 1.00 95.38 95 SER A C 1
ATOM 738 O O . SER A 1 95 ? 3.960 1.567 3.454 1.00 95.38 95 SER A O 1
ATOM 740 N N . CYS A 1 96 ? 5.284 3.283 2.867 1.00 95.31 96 CYS A N 1
ATOM 741 C CA . CYS A 1 96 ? 4.499 4.286 3.592 1.00 95.31 96 CYS A CA 1
ATOM 742 C C . CYS A 1 96 ? 3.077 4.403 3.030 1.00 95.31 96 CYS A C 1
ATOM 744 O O . CYS A 1 96 ? 2.116 4.400 3.799 1.00 95.31 96 CYS A O 1
ATOM 746 N N . LEU A 1 97 ? 2.940 4.442 1.701 1.00 91.81 97 LEU A N 1
ATOM 747 C CA . LEU A 1 97 ? 1.653 4.514 1.014 1.00 91.81 97 LEU A CA 1
ATOM 748 C C . LEU A 1 97 ? 0.756 3.317 1.361 1.00 91.81 97 LEU A C 1
ATOM 750 O O . LEU A 1 97 ? -0.417 3.499 1.696 1.00 91.81 97 LEU A O 1
ATOM 754 N N . VAL A 1 98 ? 1.300 2.098 1.312 1.00 94.12 98 VAL A N 1
ATOM 755 C CA . VAL A 1 98 ? 0.565 0.864 1.619 1.00 94.12 98 VAL A CA 1
ATOM 756 C C . VAL A 1 98 ? 0.158 0.819 3.088 1.00 94.12 98 VAL A C 1
ATOM 758 O O . VAL A 1 98 ? -1.016 0.600 3.380 1.00 94.12 98 VAL A O 1
ATOM 761 N N . LEU A 1 99 ? 1.090 1.083 4.009 1.00 95.44 99 LEU A N 1
ATOM 762 C CA . LEU A 1 99 ? 0.815 1.082 5.450 1.00 95.44 99 LEU A CA 1
ATOM 763 C C . LEU A 1 99 ? -0.249 2.112 5.815 1.00 95.44 99 LEU A C 1
ATOM 765 O O . LEU A 1 99 ? -1.208 1.798 6.519 1.00 95.44 99 LEU A O 1
ATOM 769 N N . ARG A 1 100 ? -0.119 3.331 5.287 1.00 92.44 100 ARG A N 1
ATOM 770 C CA . ARG A 1 100 ? -1.101 4.391 5.497 1.00 92.44 100 ARG A CA 1
ATOM 771 C C . ARG A 1 100 ? -2.471 4.011 4.953 1.00 92.44 100 ARG A C 1
ATOM 773 O O . ARG A 1 100 ? -3.470 4.271 5.615 1.00 92.44 100 ARG A O 1
ATOM 780 N N . THR A 1 101 ? -2.526 3.431 3.756 1.00 90.19 101 THR A N 1
ATOM 781 C CA . THR A 1 101 ? -3.792 3.029 3.130 1.00 90.19 101 THR A CA 1
ATOM 782 C C . THR A 1 101 ? -4.464 1.924 3.937 1.00 90.19 101 THR A C 1
ATOM 784 O O . THR A 1 101 ? -5.643 2.054 4.248 1.00 90.19 101 THR A O 1
ATOM 787 N N . GLN A 1 102 ? -3.709 0.906 4.357 1.00 93.31 102 GLN A N 1
ATOM 788 C CA . GLN A 1 102 ? -4.201 -0.187 5.197 1.00 93.31 102 GLN A CA 1
ATOM 789 C C . GLN A 1 102 ? -4.758 0.330 6.533 1.00 93.31 102 GLN A C 1
ATOM 791 O O . GLN A 1 102 ? -5.898 0.038 6.893 1.00 93.31 102 GLN A O 1
ATOM 796 N N . LEU A 1 103 ? -3.997 1.169 7.240 1.00 92.75 103 LEU A N 1
ATOM 797 C CA . LEU A 1 103 ? -4.437 1.767 8.503 1.00 92.75 103 LEU A CA 1
ATOM 798 C C . LEU A 1 103 ? -5.642 2.692 8.324 1.00 92.75 103 LEU A C 1
ATOM 800 O O . LEU A 1 103 ? -6.510 2.753 9.190 1.00 92.75 103 LEU A O 1
ATOM 804 N N . TRP A 1 104 ? -5.715 3.418 7.207 1.00 88.69 104 TRP A N 1
ATOM 805 C CA . TRP A 1 104 ? -6.870 4.259 6.915 1.00 88.69 104 TRP A CA 1
ATOM 806 C C . TRP A 1 104 ? -8.122 3.413 6.672 1.00 88.69 104 TRP A C 1
ATOM 808 O O . TRP A 1 104 ? -9.180 3.750 7.201 1.00 88.69 104 TRP A O 1
ATOM 818 N N . THR A 1 105 ? -8.008 2.294 5.949 1.00 89.00 105 THR A N 1
ATOM 819 C CA . THR A 1 105 ? -9.132 1.365 5.761 1.00 89.00 105 THR A CA 1
ATOM 820 C C . THR A 1 105 ? -9.580 0.721 7.070 1.00 89.00 105 THR A C 1
ATOM 822 O O .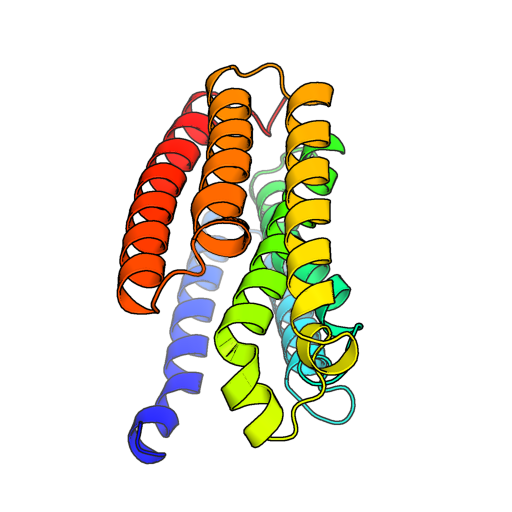 THR A 1 105 ? -10.770 0.730 7.361 1.00 89.00 105 THR A O 1
ATOM 825 N N . GLU A 1 106 ? -8.649 0.272 7.916 1.00 91.06 106 GLU A N 1
ATOM 826 C CA . GLU A 1 106 ? -8.979 -0.280 9.238 1.00 91.06 106 GLU A CA 1
ATOM 827 C C . GLU A 1 106 ? -9.606 0.766 10.169 1.00 91.06 106 GLU A C 1
ATOM 829 O O . GLU A 1 106 ? -10.484 0.458 10.970 1.00 91.06 106 GLU A O 1
ATOM 834 N N . PHE A 1 107 ? -9.182 2.026 10.059 1.00 87.25 107 PHE A N 1
ATOM 835 C CA . PHE A 1 107 ? -9.789 3.130 10.792 1.00 87.25 107 PHE A CA 1
ATOM 836 C C . PHE A 1 107 ? -11.236 3.400 10.353 1.00 87.25 107 PHE A C 1
ATOM 838 O O . PHE A 1 107 ? -12.082 3.688 11.202 1.00 87.25 107 PHE A O 1
ATOM 845 N N . LEU A 1 108 ? -11.524 3.342 9.049 1.00 85.25 108 LEU A N 1
ATOM 846 C CA . LEU A 1 108 ? -12.884 3.518 8.529 1.00 85.25 108 LEU A CA 1
ATOM 847 C C . LEU A 1 108 ? -13.803 2.378 8.979 1.00 85.25 108 LEU A C 1
ATOM 849 O O . LEU A 1 108 ? -14.947 2.633 9.348 1.00 85.25 108 LEU A O 1
ATOM 853 N N . ASP A 1 109 ? -13.271 1.159 9.028 1.00 87.88 109 ASP A N 1
ATOM 854 C CA . ASP A 1 109 ? -13.993 -0.037 9.457 1.00 87.88 109 ASP A CA 1
ATOM 855 C C . ASP A 1 109 ? -13.851 -0.322 10.967 1.00 87.88 109 ASP A C 1
ATOM 857 O O . ASP A 1 109 ? -14.204 -1.404 11.429 1.00 87.88 109 ASP A O 1
ATOM 861 N N . TYR A 1 110 ? -13.403 0.649 11.774 1.00 89.06 110 TYR A N 1
ATOM 862 C CA . TYR A 1 110 ? -13.110 0.440 13.199 1.00 89.06 110 TYR A CA 1
ATOM 863 C C . TYR A 1 110 ? -14.307 -0.104 13.998 1.00 89.06 110 TYR A C 1
ATOM 865 O O . TYR A 1 110 ? -14.187 -1.103 14.707 1.00 89.06 110 TYR A O 1
ATOM 873 N N . ASP A 1 111 ? -15.464 0.555 13.892 1.00 88.19 111 ASP A N 1
ATOM 874 C CA . ASP A 1 111 ? -16.679 0.182 14.624 1.00 88.19 111 ASP A CA 1
ATOM 875 C C . ASP A 1 111 ? -17.230 -1.201 14.180 1.00 88.19 111 ASP A C 1
ATOM 877 O O . ASP A 1 111 ? -17.487 -2.041 15.052 1.00 88.19 111 ASP A O 1
ATOM 881 N N . PRO A 1 112 ? -17.375 -1.511 12.869 1.00 87.56 112 PRO A N 1
ATOM 882 C CA . PRO A 1 112 ? -17.798 -2.846 12.439 1.00 87.56 112 PRO A CA 1
ATOM 883 C C . PRO A 1 112 ? -16.768 -3.948 12.733 1.00 87.56 112 PRO A C 1
ATOM 885 O O . PRO A 1 112 ? -17.171 -5.052 13.112 1.00 87.56 112 PRO A O 1
ATOM 888 N N . ASP A 1 113 ? -15.462 -3.683 12.615 1.00 90.44 113 ASP A N 1
ATOM 889 C CA . ASP A 1 113 ? -14.418 -4.667 12.933 1.00 90.44 113 ASP A CA 1
ATOM 890 C C . ASP A 1 113 ? -14.417 -5.027 14.423 1.00 90.44 113 ASP A C 1
ATOM 892 O O . ASP A 1 113 ? -14.321 -6.211 14.770 1.00 90.44 113 ASP A O 1
ATOM 896 N N . LEU A 1 114 ? -14.605 -4.035 15.301 1.00 89.62 114 LEU A N 1
ATOM 897 C CA . LEU A 1 114 ? -14.741 -4.252 16.739 1.00 89.62 114 LEU A CA 1
ATOM 898 C C . LEU A 1 114 ? -15.994 -5.082 17.064 1.00 89.62 114 LEU A C 1
ATOM 900 O O . LEU A 1 114 ? -15.915 -6.031 17.846 1.00 89.62 114 LEU A O 1
ATOM 904 N N . ALA A 1 115 ? -17.130 -4.786 16.421 1.00 89.94 115 ALA A N 1
ATOM 905 C CA . ALA A 1 115 ? -18.375 -5.543 16.585 1.00 89.94 115 ALA A CA 1
ATOM 906 C C . ALA A 1 115 ? -18.256 -7.006 16.116 1.00 89.94 115 ALA A C 1
ATOM 908 O O . ALA A 1 115 ? -18.901 -7.895 16.672 1.00 89.94 115 ALA A O 1
ATOM 909 N N . CYS A 1 116 ? -17.404 -7.272 15.123 1.00 88.00 116 CYS A N 1
ATOM 910 C CA . CYS A 1 116 ? -17.111 -8.620 14.633 1.00 88.00 116 CYS A CA 1
ATOM 911 C C . CYS A 1 116 ? -16.006 -9.336 15.433 1.00 88.00 116 CYS A C 1
ATOM 913 O O . CYS A 1 116 ? -15.636 -10.461 15.089 1.00 88.00 116 CYS A O 1
ATOM 915 N N . GLY A 1 117 ? -15.450 -8.697 16.468 1.00 87.25 117 GLY A N 1
ATOM 916 C CA . GLY A 1 117 ? -14.369 -9.247 17.287 1.00 87.25 117 GLY A CA 1
ATOM 917 C C . GLY A 1 117 ? -13.036 -9.396 16.547 1.00 87.25 117 GLY A C 1
ATOM 918 O O . GLY A 1 117 ? -12.200 -10.207 16.957 1.00 87.25 117 GLY A O 1
ATOM 919 N N . ARG A 1 118 ? -12.819 -8.658 15.448 1.00 88.56 118 ARG A N 1
ATOM 920 C CA . ARG A 1 118 ? -11.525 -8.652 14.752 1.00 88.56 118 ARG A CA 1
ATOM 921 C C . ARG A 1 118 ? -10.491 -7.903 15.590 1.00 88.56 118 ARG A C 1
ATOM 923 O O . ARG A 1 118 ? -10.810 -6.931 16.263 1.00 88.56 118 ARG A O 1
ATOM 930 N N . ARG A 1 119 ? -9.242 -8.374 15.539 1.00 91.31 119 ARG A N 1
ATOM 931 C CA . ARG A 1 119 ? -8.094 -7.789 16.249 1.00 91.31 119 ARG A CA 1
ATOM 932 C C . ARG A 1 119 ? -7.070 -7.236 15.257 1.00 91.31 119 ARG A C 1
ATOM 934 O O . ARG A 1 119 ? -5.962 -7.750 15.162 1.00 91.31 119 ARG A O 1
ATOM 941 N N . THR A 1 120 ? -7.464 -6.241 14.472 1.00 93.19 120 THR A N 1
ATOM 942 C CA . THR A 1 120 ? -6.575 -5.471 13.579 1.00 93.19 120 THR A CA 1
ATOM 943 C C . THR A 1 120 ? -5.705 -4.487 14.371 1.00 93.19 120 THR A C 1
ATOM 945 O O . THR A 1 120 ? -6.024 -4.196 15.529 1.00 93.19 120 THR A O 1
ATOM 948 N N . THR A 1 121 ? -4.645 -3.926 13.777 1.00 94.00 121 THR A N 1
ATOM 949 C CA . THR A 1 121 ? -3.832 -2.875 14.415 1.00 94.00 121 THR A CA 1
ATOM 950 C C . THR A 1 121 ? -4.725 -1.765 14.932 1.00 94.00 121 THR A C 1
ATOM 952 O O . THR A 1 121 ? -4.609 -1.405 16.104 1.00 94.00 121 THR A O 1
ATOM 955 N N . SER A 1 122 ? -5.659 -1.268 14.113 1.00 93.06 122 SER A N 1
ATOM 956 C CA . SER A 1 122 ? -6.522 -0.167 14.538 1.00 93.06 122 SER A CA 1
ATOM 957 C C . SER A 1 122 ? -7.393 -0.504 15.745 1.00 93.06 122 SER A C 1
ATOM 959 O O . SER A 1 122 ? -7.480 0.306 16.668 1.00 93.06 122 SER A O 1
ATOM 961 N N . THR A 1 123 ? -7.992 -1.699 15.790 1.00 93.12 123 THR A N 1
ATOM 962 C CA . THR A 1 123 ? -8.809 -2.128 16.945 1.00 93.12 123 THR A CA 1
ATOM 963 C C . THR A 1 123 ? -7.986 -2.333 18.221 1.00 93.12 123 THR A C 1
ATOM 965 O O . THR A 1 123 ? -8.501 -2.095 19.311 1.00 93.12 123 THR A O 1
ATOM 968 N N . LEU A 1 124 ? -6.708 -2.722 18.110 1.00 94.19 124 LEU A N 1
ATOM 969 C CA . LEU A 1 124 ? -5.820 -2.925 19.260 1.00 94.19 124 LEU A CA 1
ATOM 970 C C . LEU A 1 124 ? -5.264 -1.614 19.827 1.00 94.19 124 LEU A C 1
ATOM 972 O O . LEU A 1 124 ? -5.209 -1.452 21.043 1.00 94.19 124 LEU A O 1
ATOM 976 N N . VAL A 1 125 ? -4.843 -0.680 18.967 1.00 93.88 125 VAL A N 1
ATOM 977 C CA . VAL A 1 125 ? -4.285 0.617 19.408 1.00 93.88 125 VAL A CA 1
ATOM 978 C C . VAL A 1 125 ? -5.372 1.645 19.729 1.00 93.88 125 VAL A C 1
ATOM 980 O O . VAL A 1 125 ? -5.127 2.626 20.431 1.00 93.88 125 VAL A O 1
ATOM 983 N N . GLY A 1 126 ? -6.583 1.428 19.220 1.00 91.31 126 GLY A N 1
ATOM 984 C CA . GLY A 1 126 ? -7.722 2.311 19.399 1.00 91.31 126 GLY A CA 1
ATOM 985 C C . GLY A 1 126 ? -7.826 3.399 18.328 1.00 91.31 126 GLY A C 1
ATOM 986 O O . GLY A 1 126 ? -6.885 3.726 17.596 1.00 91.31 126 GLY A O 1
ATOM 987 N N . ARG A 1 127 ? -9.016 4.000 18.248 1.00 88.62 127 ARG A N 1
ATOM 988 C CA . ARG A 1 127 ? -9.398 4.945 17.185 1.00 88.62 127 ARG A CA 1
ATOM 989 C C . ARG A 1 127 ? -8.501 6.184 17.107 1.00 88.62 127 ARG A C 1
ATOM 991 O O . ARG A 1 127 ? -8.152 6.620 16.014 1.00 88.62 127 ARG A O 1
ATOM 998 N N . PHE A 1 128 ? -8.124 6.755 18.253 1.00 89.69 128 PHE A N 1
ATOM 999 C CA . PHE A 1 128 ? -7.280 7.955 18.301 1.00 89.69 128 PHE A CA 1
ATOM 1000 C C . PHE A 1 128 ? -5.862 7.674 17.787 1.00 89.69 128 PHE A C 1
ATOM 1002 O O . PHE A 1 128 ? -5.391 8.351 16.875 1.00 89.69 128 PHE A O 1
ATOM 1009 N N . TRP A 1 129 ? -5.211 6.632 18.310 1.00 92.38 129 TRP A N 1
ATOM 1010 C CA . TRP A 1 129 ? -3.859 6.256 17.894 1.00 92.38 129 TRP A CA 1
ATOM 1011 C C . TRP A 1 129 ? -3.804 5.768 16.448 1.00 92.38 129 TRP A C 1
ATOM 1013 O O . TRP A 1 129 ? -2.830 6.045 15.758 1.00 92.38 129 TRP A O 1
ATOM 1023 N N . SER A 1 130 ? -4.877 5.155 15.943 1.00 92.19 130 SER A N 1
ATOM 1024 C CA . SER A 1 130 ? -5.000 4.820 14.518 1.00 92.19 130 SER A CA 1
ATOM 1025 C C . SER A 1 130 ? -4.899 6.061 13.629 1.00 92.19 130 SER A C 1
ATOM 1027 O O . SER A 1 130 ? -4.140 6.063 12.663 1.00 92.19 130 SER A O 1
ATOM 1029 N N . LYS A 1 131 ? -5.592 7.156 13.982 1.00 90.12 131 LYS A N 1
ATOM 1030 C CA . LYS A 1 131 ? -5.470 8.431 13.254 1.00 90.12 131 LYS A CA 1
ATOM 1031 C C . LYS A 1 131 ? -4.044 8.975 13.308 1.00 90.12 131 LYS A C 1
ATOM 1033 O O . LYS A 1 131 ? -3.531 9.430 12.290 1.00 90.12 131 LYS A O 1
ATOM 1038 N N . VAL A 1 132 ? -3.407 8.914 14.479 1.00 91.94 132 VAL A N 1
ATOM 1039 C CA . VAL A 1 132 ? -2.016 9.363 14.653 1.00 91.94 132 VAL A CA 1
ATOM 1040 C C . VAL A 1 132 ? -1.066 8.553 13.770 1.00 91.94 132 VAL A C 1
ATOM 1042 O O . VAL A 1 132 ? -0.228 9.147 13.100 1.00 91.94 132 VAL A O 1
ATOM 1045 N N . LEU A 1 133 ? -1.228 7.229 13.695 1.00 94.00 133 LEU A N 1
ATOM 1046 C CA . LEU A 1 133 ? -0.422 6.370 12.823 1.00 94.00 133 LEU A CA 1
ATOM 1047 C C . LEU A 1 133 ? -0.621 6.700 11.339 1.00 94.00 133 LEU A C 1
ATOM 1049 O O . LEU A 1 133 ? 0.356 6.782 10.598 1.00 94.00 133 LEU A O 1
ATOM 1053 N N . VAL A 1 134 ? -1.860 6.952 10.903 1.00 92.56 134 VAL A N 1
ATOM 1054 C CA . VAL A 1 134 ? -2.142 7.379 9.521 1.00 92.56 134 VAL A CA 1
ATOM 1055 C C . VAL A 1 134 ? -1.431 8.698 9.203 1.00 92.56 134 VAL A C 1
ATOM 1057 O O . VAL A 1 134 ? -0.769 8.794 8.171 1.00 92.56 134 VAL A O 1
ATOM 1060 N N . VAL A 1 135 ? -1.506 9.694 10.095 1.00 92.06 135 VAL A N 1
ATOM 1061 C CA . VAL A 1 135 ? -0.799 10.978 9.927 1.00 92.06 135 VAL A CA 1
ATOM 1062 C C . VAL A 1 135 ? 0.716 10.781 9.931 1.00 92.06 135 VAL A C 1
ATOM 1064 O O . VAL A 1 135 ? 1.404 11.365 9.098 1.00 92.06 135 VAL A O 1
ATOM 1067 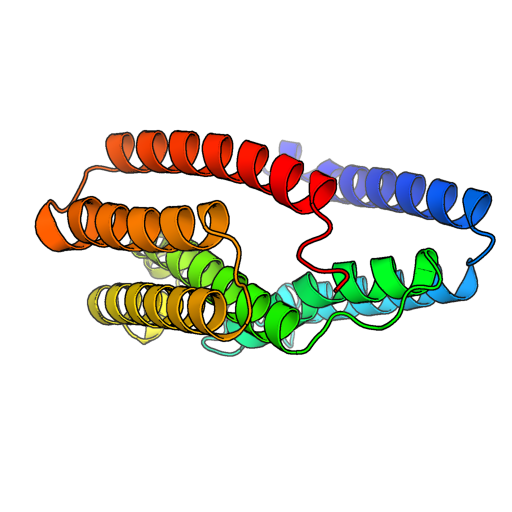N N . PHE A 1 136 ? 1.241 9.939 10.821 1.00 94.50 136 PHE A N 1
ATOM 1068 C CA . PHE A 1 136 ? 2.664 9.621 10.887 1.00 94.50 136 PHE A CA 1
ATOM 1069 C C . PHE A 1 136 ? 3.177 9.054 9.558 1.00 94.50 136 PHE A C 1
ATOM 1071 O O . PHE A 1 136 ? 4.132 9.592 8.999 1.00 94.50 136 PHE A O 1
ATOM 1078 N N . PHE A 1 137 ? 2.515 8.033 9.002 1.00 95.00 137 PHE A N 1
ATOM 1079 C CA . PHE A 1 137 ? 2.917 7.468 7.712 1.00 95.00 137 PHE A CA 1
ATOM 1080 C C . PHE A 1 137 ? 2.710 8.439 6.548 1.00 95.00 137 PHE A C 1
ATOM 1082 O O . PHE A 1 137 ? 3.475 8.390 5.593 1.00 95.00 137 PHE A O 1
ATOM 1089 N N . LEU A 1 138 ? 1.740 9.351 6.629 1.00 92.19 138 LEU A N 1
ATOM 1090 C CA . LEU A 1 138 ? 1.526 10.391 5.618 1.00 92.19 138 LEU A CA 1
ATOM 1091 C C . LEU A 1 138 ? 2.660 11.429 5.615 1.00 92.19 138 LEU A C 1
ATOM 1093 O O . LEU A 1 138 ? 3.142 11.824 4.555 1.00 92.19 138 LEU A O 1
ATOM 1097 N N . ILE A 1 139 ? 3.125 11.841 6.798 1.00 94.31 139 ILE A N 1
ATOM 1098 C CA . ILE A 1 139 ? 4.292 12.721 6.946 1.00 94.31 139 ILE A CA 1
ATOM 1099 C C . ILE A 1 139 ? 5.559 11.999 6.482 1.00 94.31 139 ILE A C 1
ATOM 1101 O O . ILE A 1 139 ? 6.368 12.593 5.774 1.00 94.31 139 ILE A O 1
ATOM 1105 N N . LEU A 1 140 ? 5.724 10.723 6.842 1.00 95.62 140 LEU A N 1
ATOM 1106 C CA . LEU A 1 140 ? 6.874 9.924 6.425 1.00 95.62 140 LEU A CA 1
ATOM 1107 C C . LEU A 1 140 ? 6.896 9.712 4.902 1.00 95.62 140 LEU A C 1
ATOM 1109 O O . LEU A 1 140 ? 7.940 9.884 4.279 1.00 95.62 140 LEU A O 1
ATOM 1113 N N . GLU A 1 141 ? 5.746 9.424 4.289 1.00 94.00 141 GLU A N 1
ATOM 1114 C CA . GLU A 1 141 ? 5.581 9.332 2.833 1.00 94.00 141 GLU A CA 1
ATOM 1115 C C . GLU A 1 141 ? 5.977 10.643 2.147 1.00 94.00 141 GLU A C 1
ATOM 1117 O O . GLU A 1 141 ? 6.727 10.632 1.167 1.00 94.00 141 GLU A O 1
ATOM 1122 N N . ALA A 1 142 ? 5.518 11.784 2.671 1.00 92.88 142 ALA A N 1
ATOM 1123 C CA . ALA A 1 142 ? 5.902 13.088 2.150 1.00 92.88 142 ALA A CA 1
ATOM 1124 C C . ALA A 1 142 ? 7.399 13.347 2.342 1.00 92.88 142 ALA A C 1
ATOM 1126 O O . ALA A 1 142 ? 8.056 13.778 1.403 1.00 92.88 142 ALA A O 1
ATOM 1127 N N . PHE A 1 143 ? 7.975 13.026 3.501 1.00 94.50 143 PHE A N 1
ATOM 1128 C CA . PHE A 1 143 ? 9.412 13.159 3.735 1.00 94.50 143 PHE A CA 1
ATOM 1129 C C . PHE A 1 143 ? 10.229 12.364 2.708 1.00 94.50 143 PHE A C 1
ATOM 1131 O O . PHE A 1 143 ? 11.109 12.927 2.058 1.00 94.50 143 PHE A O 1
ATOM 1138 N N . VAL A 1 144 ? 9.888 11.089 2.492 1.00 94.19 144 VAL A N 1
ATOM 1139 C CA . VAL A 1 144 ? 10.514 10.249 1.459 1.00 94.19 144 VAL A CA 1
ATOM 1140 C C . VAL A 1 144 ? 10.329 10.875 0.077 1.00 94.19 144 VAL A C 1
ATOM 1142 O O . VAL A 1 144 ? 11.284 10.942 -0.695 1.00 94.19 144 VAL A O 1
ATOM 1145 N N . THR A 1 145 ? 9.133 11.393 -0.217 1.00 91.88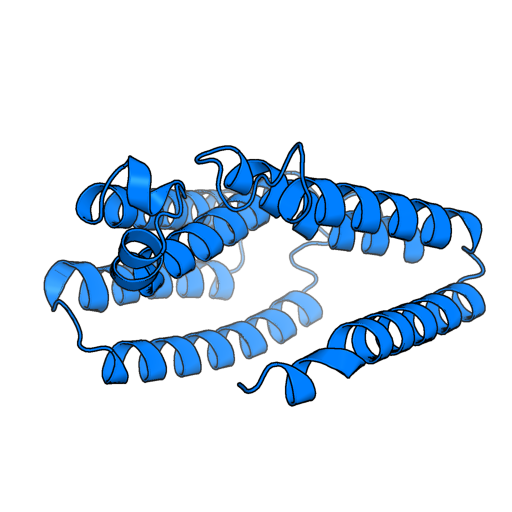 145 THR A N 1
ATOM 1146 C CA . THR A 1 145 ? 8.837 12.066 -1.488 1.00 91.88 145 THR A CA 1
ATOM 1147 C C . THR A 1 145 ? 9.749 13.267 -1.710 1.00 91.88 145 THR A C 1
ATOM 1149 O O . THR A 1 145 ? 10.353 13.398 -2.765 1.00 91.88 145 THR A O 1
ATOM 1152 N N . PHE A 1 146 ? 9.905 14.130 -0.710 1.00 92.56 146 PHE A N 1
ATOM 1153 C CA . PHE A 1 146 ? 10.749 15.316 -0.811 1.00 92.56 146 PHE A CA 1
ATOM 1154 C C . PHE A 1 146 ? 12.240 14.979 -0.879 1.00 92.56 146 PHE A C 1
ATOM 1156 O O . PHE A 1 146 ? 12.969 15.652 -1.609 1.00 92.56 146 PHE A O 1
ATOM 1163 N N . TYR A 1 147 ? 12.683 13.951 -0.154 1.00 94.00 147 TYR A N 1
ATOM 1164 C CA . TYR A 1 147 ? 14.088 13.556 -0.099 1.00 94.00 147 TYR A CA 1
ATOM 1165 C C . TYR A 1 147 ? 14.549 12.838 -1.374 1.00 94.00 147 TYR A C 1
ATOM 1167 O O . TYR A 1 147 ? 15.597 13.177 -1.916 1.00 94.00 147 TYR A O 1
ATOM 1175 N N . PHE A 1 148 ? 13.768 11.874 -1.873 1.00 91.50 148 PHE A N 1
ATOM 1176 C CA . PHE A 1 148 ? 14.160 11.036 -3.013 1.00 91.50 148 PHE A CA 1
ATOM 1177 C C . PHE A 1 148 ? 13.645 11.538 -4.363 1.00 91.50 148 PHE A C 1
ATOM 1179 O O . PHE A 1 148 ? 14.288 11.291 -5.379 1.00 91.50 148 PHE A O 1
ATOM 1186 N N . PHE A 1 149 ? 12.511 12.243 -4.404 1.00 88.81 149 PHE A N 1
ATOM 1187 C CA . PHE A 1 149 ? 11.874 12.637 -5.659 1.00 88.81 149 PHE A CA 1
ATOM 1188 C C . PHE A 1 149 ? 11.890 14.157 -5.819 1.00 88.81 149 PHE A C 1
ATOM 1190 O O . PHE A 1 149 ? 11.377 14.906 -4.988 1.00 88.81 149 PHE A O 1
ATOM 1197 N N . ALA A 1 150 ? 12.481 14.635 -6.914 1.00 83.25 150 ALA A N 1
ATOM 1198 C CA . ALA A 1 150 ? 12.569 16.064 -7.223 1.00 83.25 150 ALA A CA 1
ATOM 1199 C C . ALA A 1 150 ? 11.303 16.636 -7.891 1.00 83.25 150 ALA A C 1
ATOM 1201 O O . ALA A 1 150 ? 11.211 17.846 -8.094 1.00 83.25 150 ALA A O 1
ATOM 1202 N N . ASP A 1 151 ? 10.330 15.789 -8.235 1.00 87.75 151 ASP A N 1
ATOM 1203 C CA . ASP A 1 151 ? 9.163 16.186 -9.019 1.00 87.75 151 ASP A CA 1
ATOM 1204 C C . ASP A 1 151 ? 8.195 17.071 -8.221 1.00 87.75 151 ASP A C 1
ATOM 1206 O O . ASP A 1 151 ? 7.705 16.708 -7.146 1.00 87.75 151 ASP A O 1
ATOM 1210 N N . PHE A 1 152 ? 7.912 18.252 -8.772 1.00 87.38 152 PHE A N 1
ATOM 1211 C CA . PHE A 1 152 ? 7.044 19.241 -8.141 1.00 87.38 152 PHE A CA 1
ATOM 1212 C C . PHE A 1 152 ? 5.622 18.710 -7.943 1.00 87.38 152 PHE A C 1
ATOM 1214 O O . PHE A 1 152 ? 5.050 18.905 -6.872 1.00 87.38 152 PHE A O 1
ATOM 1221 N N . LEU A 1 153 ? 5.064 17.999 -8.928 1.00 87.12 153 LEU A N 1
ATOM 1222 C CA . LEU A 1 153 ? 3.685 17.525 -8.859 1.00 87.12 153 LEU A CA 1
ATOM 1223 C C . LEU A 1 153 ? 3.521 16.459 -7.771 1.00 87.12 153 LEU A C 1
ATOM 1225 O O . LEU A 1 153 ? 2.582 16.551 -6.982 1.00 87.12 153 LEU A O 1
ATOM 1229 N N . MET A 1 154 ? 4.452 15.504 -7.659 1.00 85.00 154 MET A N 1
ATOM 1230 C CA . MET A 1 154 ? 4.438 14.518 -6.565 1.00 85.00 154 MET A CA 1
ATOM 1231 C C . MET A 1 154 ? 4.554 15.170 -5.181 1.00 85.00 154 MET A C 1
ATOM 1233 O O . MET A 1 154 ? 3.828 14.803 -4.251 1.00 85.00 154 MET A O 1
ATOM 1237 N N . ARG A 1 155 ? 5.441 16.161 -5.035 1.00 89.62 155 ARG A N 1
ATOM 1238 C CA . ARG A 1 155 ? 5.621 16.907 -3.780 1.00 89.62 155 ARG A CA 1
ATOM 1239 C C . ARG A 1 155 ? 4.359 17.680 -3.396 1.00 89.62 155 ARG A C 1
ATOM 1241 O O . ARG A 1 155 ? 3.897 17.579 -2.259 1.00 89.62 155 ARG A O 1
ATOM 1248 N N . SER A 1 156 ? 3.762 18.401 -4.346 1.00 87.56 156 SER A N 1
ATOM 1249 C CA . SER A 1 156 ? 2.503 19.126 -4.143 1.00 87.56 156 SER A CA 1
ATOM 1250 C C . SER A 1 156 ? 1.339 18.184 -3.832 1.00 87.56 156 SER A C 1
ATOM 1252 O O . SER A 1 156 ? 0.543 18.473 -2.938 1.00 87.56 156 SER A O 1
ATOM 1254 N N . PHE A 1 157 ? 1.250 17.038 -4.510 1.00 87.00 157 PHE A N 1
ATOM 1255 C CA . PHE A 1 157 ? 0.231 16.026 -4.234 1.00 87.00 157 PHE A CA 1
ATOM 1256 C C . PHE A 1 157 ? 0.358 15.467 -2.809 1.00 87.00 157 PHE A C 1
ATOM 1258 O O . PHE A 1 157 ? -0.628 15.383 -2.082 1.00 87.00 157 PHE A O 1
ATOM 1265 N N . SER A 1 158 ? 1.582 15.177 -2.365 1.00 86.81 158 SER A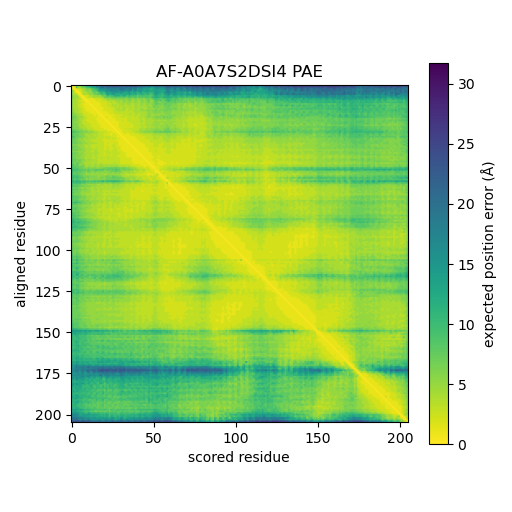 N 1
ATOM 1266 C CA . SER A 1 158 ? 1.836 14.680 -1.006 1.00 86.81 158 SER A CA 1
ATOM 1267 C C . SER A 1 158 ? 1.436 15.704 0.063 1.00 86.81 158 SER A C 1
ATOM 1269 O O . SER A 1 158 ? 0.736 15.369 1.019 1.00 86.81 158 SER A O 1
ATOM 1271 N N . LEU A 1 159 ? 1.809 16.979 -0.117 1.00 88.44 159 LEU A N 1
ATOM 1272 C CA . LEU A 1 159 ? 1.431 18.056 0.807 1.00 88.44 159 LEU A CA 1
ATOM 1273 C C . LEU A 1 159 ? -0.081 18.292 0.845 1.00 88.44 159 LEU A C 1
ATOM 1275 O O . LEU A 1 159 ? -0.661 18.420 1.921 1.00 88.44 159 LEU A O 1
ATOM 1279 N N . THR A 1 160 ? -0.732 18.344 -0.318 1.00 86.00 160 THR A N 1
ATOM 1280 C CA . THR A 1 160 ? -2.190 18.522 -0.387 1.00 86.00 160 THR A CA 1
ATOM 1281 C C . THR A 1 160 ? -2.927 17.345 0.247 1.00 86.00 160 THR A C 1
ATOM 1283 O O . THR A 1 160 ? -3.909 17.570 0.951 1.00 86.00 160 THR A O 1
ATOM 1286 N N . GLY A 1 161 ? -2.413 16.119 0.100 1.00 83.75 161 GLY A N 1
ATOM 1287 C CA . GLY A 1 161 ? -2.899 14.934 0.808 1.00 83.75 161 GLY A CA 1
ATOM 1288 C C . GLY A 1 161 ? -2.826 15.075 2.330 1.00 83.75 161 GLY A C 1
ATOM 1289 O O . GLY A 1 161 ? -3.823 14.822 3.008 1.00 83.75 161 GLY A O 1
ATOM 1290 N N . ILE A 1 162 ? -1.691 15.553 2.867 1.00 85.88 162 ILE A N 1
ATOM 1291 C CA . ILE A 1 162 ? -1.534 15.857 4.303 1.00 85.88 162 ILE A CA 1
ATOM 1292 C C . ILE A 1 162 ? -2.588 16.854 4.771 1.00 85.88 162 ILE A C 1
ATOM 1294 O O . ILE A 1 162 ? -3.335 16.580 5.713 1.00 85.88 162 ILE A O 1
ATOM 1298 N N . LEU A 1 163 ? -2.659 18.006 4.105 1.00 86.00 163 LEU A N 1
ATOM 1299 C CA . LEU A 1 163 ? -3.545 19.095 4.504 1.00 86.00 163 LEU A CA 1
ATOM 1300 C C . LEU A 1 163 ? -5.015 18.676 4.436 1.00 86.00 163 LEU A C 1
ATOM 1302 O O . LEU A 1 163 ? -5.774 18.955 5.365 1.00 86.00 163 LEU A O 1
ATOM 1306 N N . ALA A 1 164 ? -5.409 17.971 3.374 1.00 82.25 164 ALA A N 1
ATOM 1307 C CA . ALA A 1 164 ? -6.768 17.475 3.209 1.00 82.25 164 ALA A CA 1
ATOM 1308 C C . ALA A 1 164 ? -7.137 16.471 4.307 1.00 82.25 164 ALA A C 1
ATOM 1310 O O . ALA A 1 164 ? -8.200 16.604 4.914 1.00 82.25 164 ALA A O 1
ATOM 1311 N N . PHE A 1 165 ? -6.262 15.506 4.607 1.00 82.19 165 PHE A N 1
ATOM 1312 C CA . PHE A 1 165 ? -6.529 14.514 5.648 1.00 82.19 165 PHE A CA 1
ATOM 1313 C C . PHE A 1 165 ? -6.674 15.170 7.025 1.00 82.19 165 PHE A C 1
ATOM 1315 O O . PHE A 1 165 ? -7.660 14.936 7.722 1.00 82.19 165 PHE A O 1
ATOM 1322 N N . VAL A 1 166 ? -5.740 16.048 7.404 1.00 83.56 166 VAL A N 1
ATOM 1323 C CA . VAL A 1 166 ? -5.795 16.752 8.694 1.00 83.56 166 VAL A CA 1
ATOM 1324 C C . VAL A 1 166 ? -7.056 17.619 8.790 1.00 83.56 166 VAL A C 1
ATOM 1326 O O . VAL A 1 166 ? -7.778 17.550 9.786 1.00 83.56 166 VAL A O 1
ATOM 1329 N N . ALA A 1 167 ? -7.385 18.384 7.747 1.00 81.50 167 ALA A N 1
ATOM 1330 C CA . ALA A 1 167 ? -8.569 19.241 7.750 1.00 81.50 167 ALA A CA 1
ATOM 1331 C C . ALA A 1 167 ? -9.884 18.446 7.865 1.00 81.50 167 ALA A C 1
ATOM 1333 O O . ALA A 1 167 ? -10.786 18.844 8.606 1.00 81.50 167 ALA A O 1
ATOM 1334 N N . LEU A 1 168 ? -10.005 17.323 7.151 1.00 78.94 168 LEU A N 1
ATOM 1335 C CA . LEU A 1 168 ? -11.243 16.541 7.096 1.00 78.94 168 LEU A CA 1
ATOM 1336 C C . LEU A 1 168 ? -11.413 15.597 8.296 1.00 78.94 168 LEU A C 1
ATOM 1338 O O . LEU A 1 168 ? -12.517 15.482 8.830 1.00 78.94 168 LEU A O 1
ATOM 1342 N N . GLU A 1 169 ? -10.350 14.925 8.736 1.00 78.25 169 GLU A N 1
ATOM 1343 C CA . GLU A 1 169 ? -10.441 13.847 9.736 1.00 78.25 169 GLU A CA 1
ATOM 1344 C C . GLU A 1 169 ? -9.999 14.254 11.145 1.00 78.25 169 GLU A C 1
ATOM 1346 O O . GLU A 1 169 ? -10.469 13.665 12.128 1.00 78.25 169 GLU A O 1
ATOM 1351 N N . VAL A 1 170 ? -9.111 15.247 11.268 1.00 75.38 170 VAL A N 1
ATOM 1352 C CA . VAL A 1 170 ? -8.618 15.725 12.571 1.00 75.38 170 VAL A CA 1
ATOM 1353 C C . VAL A 1 170 ? -9.389 16.961 13.026 1.00 75.38 170 VAL A C 1
ATOM 1355 O O . VAL A 1 170 ? -9.826 17.000 14.171 1.00 75.38 170 VAL A O 1
ATOM 1358 N N . VAL A 1 171 ? -9.597 17.942 12.140 1.00 74.12 171 VAL A N 1
ATOM 1359 C CA . VAL A 1 171 ? -10.234 19.221 12.506 1.00 74.12 171 VAL A CA 1
ATOM 1360 C C . VAL A 1 171 ? -11.760 19.149 12.457 1.00 74.12 171 VAL A C 1
ATOM 1362 O O . VAL A 1 171 ? -12.417 19.539 13.417 1.00 74.12 171 VAL A O 1
ATOM 1365 N N . ARG A 1 172 ? -12.343 18.680 11.345 1.00 71.56 172 ARG A N 1
ATOM 1366 C CA . ARG A 1 172 ? -13.804 18.733 11.147 1.00 71.56 172 ARG A CA 1
ATOM 1367 C C . ARG A 1 172 ? -14.578 17.564 11.746 1.00 71.56 172 ARG A C 1
ATOM 1369 O O . ARG A 1 172 ? -15.732 17.758 12.101 1.00 71.56 172 ARG A O 1
ATOM 1376 N N . GLY A 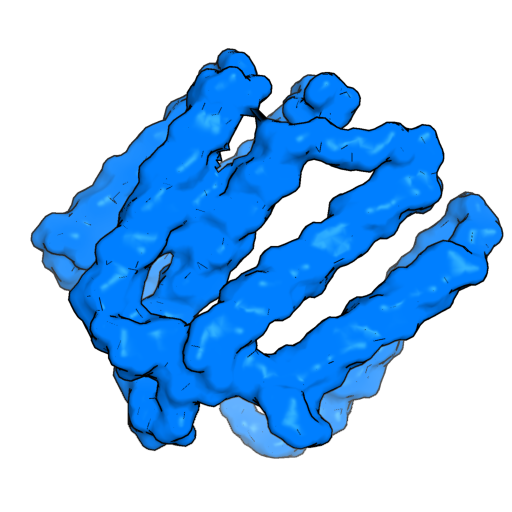1 173 ? -13.980 16.375 11.831 1.00 67.75 173 GLY A N 1
ATOM 1377 C CA . GLY A 1 173 ? -14.719 15.162 12.198 1.00 67.75 173 GLY A CA 1
ATOM 1378 C C . GLY A 1 173 ? -15.845 14.878 11.198 1.00 67.75 173 GLY A C 1
ATOM 1379 O O . GLY A 1 173 ? -17.020 14.980 11.529 1.00 67.75 173 GLY A O 1
ATOM 1380 N N . THR A 1 174 ? -15.473 14.591 9.952 1.00 65.94 174 THR A N 1
ATOM 1381 C CA . THR A 1 174 ? -16.408 14.484 8.820 1.00 65.94 174 THR A CA 1
ATOM 1382 C C . THR A 1 174 ? -17.334 13.265 8.882 1.00 65.94 174 THR A C 1
ATOM 1384 O O . THR A 1 174 ? -16.963 12.205 9.387 1.00 65.94 174 THR A O 1
ATOM 1387 N N . ASP A 1 175 ? -18.535 13.427 8.323 1.00 71.50 175 ASP A N 1
ATOM 1388 C CA . ASP A 1 175 ? -19.533 12.366 8.137 1.00 71.50 175 ASP A CA 1
ATOM 1389 C C . ASP A 1 175 ? -19.151 11.435 6.964 1.00 71.50 175 ASP A C 1
ATOM 1391 O O . ASP A 1 175 ? -18.467 11.835 6.014 1.00 71.50 175 ASP A O 1
ATOM 1395 N N . ASP A 1 176 ? -19.627 10.190 6.982 1.00 70.00 176 ASP A N 1
ATOM 1396 C CA . ASP A 1 176 ? -19.270 9.125 6.030 1.00 70.00 176 ASP A CA 1
ATOM 1397 C C . ASP A 1 176 ? -19.510 9.511 4.564 1.00 70.00 176 ASP A C 1
ATOM 1399 O O . ASP A 1 176 ? -18.795 9.080 3.649 1.00 70.00 176 ASP A O 1
ATOM 1403 N N . ARG A 1 177 ? -20.520 10.347 4.302 1.00 74.94 177 ARG A N 1
ATOM 1404 C CA . ARG A 1 177 ? -20.831 10.823 2.948 1.00 74.94 177 ARG A CA 1
ATOM 1405 C C . ARG A 1 177 ? -19.752 11.757 2.404 1.00 74.94 177 ARG A C 1
ATOM 1407 O O . ARG A 1 177 ? -19.451 11.708 1.208 1.00 74.94 177 ARG A O 1
ATOM 1414 N N . GLU A 1 178 ? -19.182 12.604 3.253 1.00 75.00 178 GLU A N 1
ATOM 1415 C CA . GLU A 1 178 ? -18.110 13.526 2.876 1.00 75.00 178 GLU A CA 1
ATOM 1416 C C . GLU A 1 178 ? -16.798 12.772 2.666 1.00 75.00 178 GLU A C 1
ATOM 1418 O O . GLU A 1 178 ? -16.130 12.996 1.654 1.00 75.00 178 GLU A O 1
ATOM 1423 N N . LYS A 1 179 ? -16.509 11.782 3.520 1.00 70.75 179 LYS A N 1
ATOM 1424 C CA . LYS A 1 179 ? -15.365 10.872 3.353 1.00 70.75 179 LYS A CA 1
ATOM 1425 C C . LYS A 1 179 ? -15.402 10.149 2.013 1.00 70.75 179 LYS A C 1
ATOM 1427 O O . LYS A 1 179 ? -14.417 10.146 1.280 1.00 70.75 179 LYS A O 1
ATOM 1432 N N . LYS A 1 180 ? -16.567 9.617 1.621 1.00 72.62 180 LYS A N 1
ATOM 1433 C CA . LYS A 1 180 ? -16.749 8.963 0.311 1.00 72.62 180 LYS A CA 1
ATOM 1434 C C . LYS A 1 180 ? -16.497 9.910 -0.864 1.00 72.62 180 LYS A C 1
ATOM 1436 O O . LYS A 1 180 ? -15.927 9.486 -1.869 1.00 72.62 180 LYS A O 1
ATOM 1441 N N . LYS A 1 181 ? -16.918 11.177 -0.775 1.00 79.00 181 LYS A N 1
ATOM 1442 C CA . LYS A 1 181 ? -16.639 12.180 -1.820 1.00 79.00 181 LYS A CA 1
ATOM 1443 C C . LYS A 1 181 ? -15.147 12.501 -1.894 1.00 79.00 181 LYS A C 1
ATOM 1445 O O . LYS A 1 181 ? -14.596 12.493 -2.992 1.00 79.00 181 LYS A O 1
ATOM 1450 N N . ALA A 1 182 ? -14.508 12.732 -0.748 1.00 74.81 182 ALA A N 1
ATOM 1451 C CA . ALA A 1 182 ? -13.075 12.992 -0.663 1.00 74.81 182 ALA A CA 1
ATOM 1452 C C . ALA A 1 182 ? -12.261 11.823 -1.237 1.00 74.81 182 ALA A C 1
ATOM 1454 O O . ALA A 1 182 ? -11.396 12.040 -2.079 1.00 74.81 182 ALA A O 1
ATOM 1455 N N . MET A 1 183 ? -12.619 10.583 -0.892 1.00 73.31 183 MET A N 1
ATOM 1456 C CA . MET A 1 183 ? -11.967 9.380 -1.414 1.00 73.31 183 MET A CA 1
ATOM 1457 C C . MET A 1 183 ? -12.123 9.247 -2.935 1.00 73.31 183 MET A C 1
ATOM 1459 O O . MET A 1 183 ? -11.162 8.929 -3.628 1.00 73.31 183 MET A O 1
ATOM 1463 N N . LYS A 1 184 ? -13.302 9.555 -3.496 1.00 77.81 184 LYS A N 1
ATOM 1464 C CA . LYS A 1 184 ? -13.495 9.579 -4.958 1.00 77.81 184 LYS A CA 1
ATOM 1465 C C . LYS A 1 184 ? -12.616 10.627 -5.641 1.00 77.81 184 LYS A C 1
ATOM 1467 O O . LYS A 1 184 ? -12.011 10.324 -6.666 1.00 77.81 184 LYS A O 1
ATOM 1472 N N . ALA A 1 185 ? -12.547 11.835 -5.084 1.00 80.56 185 ALA A N 1
ATOM 1473 C CA . ALA A 1 185 ? -11.708 12.904 -5.621 1.00 80.56 185 ALA A CA 1
ATOM 1474 C C . ALA A 1 185 ? -10.219 12.534 -5.550 1.00 80.56 185 ALA A C 1
ATOM 1476 O O . ALA A 1 185 ? -9.504 12.663 -6.541 1.00 80.56 185 ALA A O 1
ATOM 1477 N N . GLN A 1 186 ? -9.773 12.002 -4.411 1.00 76.62 186 GLN A N 1
ATOM 1478 C CA . GLN A 1 186 ? -8.406 11.528 -4.222 1.00 76.62 186 GLN A CA 1
ATOM 1479 C C . GLN A 1 186 ? -8.058 10.396 -5.191 1.00 76.62 186 GLN A C 1
ATOM 1481 O O . GLN A 1 186 ? -6.985 10.427 -5.782 1.00 76.62 186 GLN A O 1
ATOM 1486 N N . ASN A 1 187 ? -8.967 9.443 -5.415 1.00 81.06 187 ASN A N 1
ATOM 1487 C CA . ASN A 1 187 ? -8.759 8.372 -6.389 1.00 81.06 187 ASN A CA 1
ATOM 1488 C C . ASN A 1 187 ? -8.632 8.922 -7.814 1.00 81.06 187 ASN A C 1
ATOM 1490 O O . ASN A 1 187 ? -7.726 8.518 -8.533 1.00 81.06 187 ASN A O 1
ATOM 1494 N N . ALA A 1 188 ? -9.489 9.866 -8.220 1.00 82.62 188 ALA A N 1
ATOM 1495 C CA . ALA A 1 188 ? -9.406 10.490 -9.542 1.00 82.62 188 ALA A CA 1
ATOM 1496 C C . ALA A 1 188 ? -8.074 11.232 -9.747 1.00 82.62 188 ALA A C 1
ATOM 1498 O O . ALA A 1 188 ? -7.420 11.056 -10.772 1.00 82.62 188 ALA A O 1
ATOM 1499 N N . LEU A 1 189 ? -7.637 12.009 -8.751 1.00 82.81 189 LEU A N 1
ATOM 1500 C CA . LEU A 1 189 ? -6.336 12.682 -8.786 1.00 82.81 189 LEU A CA 1
ATOM 1501 C C . LEU A 1 189 ? -5.174 11.683 -8.773 1.00 82.81 189 LEU A C 1
ATOM 1503 O O . LEU A 1 189 ? -4.205 11.870 -9.502 1.00 82.81 189 LEU A O 1
ATOM 1507 N N . GLY A 1 190 ? -5.287 10.610 -7.988 1.00 81.88 190 GLY A N 1
ATOM 1508 C CA . GLY A 1 190 ? -4.315 9.522 -7.943 1.00 81.88 190 GLY A CA 1
ATOM 1509 C C . GLY A 1 190 ? -4.160 8.837 -9.299 1.00 81.88 190 GLY A C 1
ATOM 1510 O O . GLY A 1 190 ? -3.037 8.633 -9.746 1.00 81.88 190 GLY A O 1
ATOM 1511 N N . PHE A 1 191 ? -5.259 8.566 -10.008 1.00 83.19 191 PHE A N 1
ATOM 1512 C CA . PHE A 1 191 ? -5.207 8.037 -11.375 1.00 83.19 191 PHE A CA 1
ATOM 1513 C C . PHE A 1 191 ? -4.476 8.985 -12.329 1.00 83.19 191 PHE A C 1
ATOM 1515 O O . PHE A 1 191 ? -3.586 8.548 -13.057 1.00 83.19 191 PHE A O 1
ATOM 1522 N N . SER A 1 192 ? -4.790 10.281 -12.292 1.00 85.81 192 SER A N 1
ATOM 1523 C CA . SER A 1 192 ? -4.076 11.285 -13.090 1.00 85.81 192 SER A CA 1
ATOM 1524 C C . SER A 1 192 ? -2.581 11.333 -12.755 1.00 85.81 192 SER A C 1
ATOM 1526 O O . SER A 1 192 ? -1.746 11.437 -13.653 1.00 85.81 192 SER A O 1
ATOM 1528 N N . LEU A 1 193 ? -2.229 11.205 -11.472 1.00 85.00 193 LEU A N 1
ATOM 1529 C CA . LEU A 1 193 ? -0.842 11.171 -11.018 1.00 85.00 193 LEU A CA 1
ATOM 1530 C C . LEU A 1 193 ? -0.107 9.924 -11.523 1.00 85.00 193 LEU A C 1
ATOM 1532 O O . LEU A 1 193 ? 1.042 10.037 -11.934 1.00 85.00 193 LEU A O 1
ATOM 1536 N N . VAL A 1 194 ? -0.756 8.757 -11.554 1.00 84.62 194 VAL A N 1
ATOM 1537 C CA . VAL A 1 194 ? -0.168 7.529 -12.117 1.00 84.62 194 VAL A CA 1
ATOM 1538 C C . VAL A 1 194 ? 0.192 7.721 -13.591 1.00 84.62 194 VAL A C 1
ATOM 1540 O O . VAL A 1 194 ? 1.304 7.376 -13.991 1.00 84.62 194 VAL A O 1
ATOM 1543 N N . PHE A 1 195 ? -0.692 8.328 -14.392 1.00 85.81 195 PHE A N 1
ATOM 1544 C CA . PHE A 1 195 ? -0.381 8.646 -15.792 1.00 85.81 195 PHE A CA 1
ATOM 1545 C C . PHE A 1 195 ? 0.806 9.607 -15.917 1.00 85.81 195 PHE A C 1
ATOM 1547 O O . PHE A 1 195 ? 1.670 9.404 -16.769 1.00 85.81 195 PHE A O 1
ATOM 1554 N N . TRP A 1 196 ? 0.884 10.620 -15.050 1.00 85.75 196 TRP A N 1
ATOM 1555 C CA . TRP A 1 196 ? 2.016 11.547 -15.021 1.00 85.75 196 TRP A CA 1
ATOM 1556 C C . TRP A 1 196 ? 3.334 10.854 -14.661 1.00 85.75 196 TRP A C 1
ATOM 1558 O O . TRP A 1 196 ? 4.334 11.022 -15.357 1.00 85.75 196 TRP A O 1
ATOM 1568 N N . ILE A 1 197 ? 3.326 10.045 -13.599 1.00 85.44 197 ILE A N 1
ATOM 1569 C CA . ILE A 1 197 ? 4.479 9.261 -13.143 1.00 85.44 197 ILE A CA 1
ATOM 1570 C C . ILE A 1 197 ? 4.985 8.365 -14.267 1.00 85.44 197 ILE A C 1
ATOM 1572 O O . ILE A 1 197 ? 6.192 8.313 -14.504 1.00 85.44 197 ILE A O 1
ATOM 1576 N N . TRP A 1 198 ? 4.076 7.693 -14.976 1.00 82.81 198 TRP A N 1
ATOM 1577 C CA . TRP A 1 198 ? 4.442 6.835 -16.095 1.00 82.81 198 TRP A CA 1
ATOM 1578 C C . TRP A 1 198 ? 5.038 7.641 -17.252 1.00 82.81 198 TRP A C 1
ATOM 1580 O O . TRP A 1 198 ? 6.106 7.290 -17.747 1.00 82.81 198 TRP A O 1
ATOM 1590 N N . HIS A 1 199 ? 4.415 8.763 -17.626 1.00 85.00 199 HIS A N 1
ATOM 1591 C CA . HIS A 1 199 ? 4.921 9.642 -18.681 1.00 85.00 199 HIS A CA 1
ATOM 1592 C C . HIS A 1 199 ? 6.328 10.189 -18.381 1.00 85.00 199 HIS A C 1
ATOM 1594 O O . HIS A 1 199 ? 7.140 10.343 -19.290 1.00 85.00 199 HIS A O 1
ATOM 1600 N N . ARG A 1 200 ? 6.626 10.473 -17.108 1.00 83.12 200 ARG A N 1
ATOM 1601 C CA . ARG A 1 200 ? 7.907 11.038 -16.654 1.00 83.12 200 ARG A CA 1
ATOM 1602 C C . ARG A 1 200 ? 8.945 9.991 -16.240 1.00 83.12 200 ARG A C 1
ATOM 1604 O O . ARG A 1 200 ? 10.092 10.364 -16.021 1.00 83.12 200 ARG A O 1
ATOM 1611 N N . GLY A 1 201 ? 8.562 8.721 -16.100 1.00 79.56 201 GLY A N 1
ATOM 1612 C CA . GLY A 1 201 ? 9.453 7.645 -15.656 1.00 79.56 201 GLY A CA 1
ATOM 1613 C C . GLY A 1 201 ? 10.011 7.834 -14.240 1.00 79.56 201 GLY A C 1
ATOM 1614 O O . GLY A 1 201 ? 11.116 7.383 -13.960 1.00 79.56 201 GLY A O 1
ATOM 1615 N N . LEU A 1 202 ? 9.272 8.496 -13.338 1.00 75.62 202 LEU A N 1
ATOM 1616 C CA . LEU A 1 202 ? 9.801 8.969 -12.042 1.00 75.62 202 LEU A CA 1
ATOM 1617 C C . LEU A 1 202 ? 10.327 7.865 -11.111 1.00 75.62 202 LEU A C 1
ATOM 1619 O O . LEU A 1 202 ? 11.124 8.152 -10.225 1.00 75.62 202 LEU A O 1
ATOM 1623 N N . PHE A 1 203 ? 9.882 6.622 -11.295 1.00 70.44 203 PHE A N 1
ATOM 1624 C CA . PHE A 1 203 ? 10.311 5.473 -10.490 1.00 70.44 203 PHE A CA 1
ATOM 1625 C C . PHE A 1 203 ? 11.321 4.558 -11.198 1.00 70.44 203 PHE A C 1
ATOM 1627 O O . PHE A 1 203 ? 11.691 3.528 -10.640 1.00 70.44 203 PHE A O 1
ATOM 1634 N N . ALA A 1 204 ? 11.748 4.913 -12.413 1.00 63.50 204 ALA A N 1
ATOM 1635 C CA . ALA A 1 204 ? 12.722 4.159 -13.203 1.00 63.50 204 ALA A CA 1
ATOM 1636 C C . ALA A 1 204 ? 14.141 4.766 -13.173 1.00 63.50 204 ALA A C 1
ATOM 1638 O O . ALA A 1 204 ? 15.045 4.191 -13.777 1.00 63.50 204 ALA A O 1
ATOM 1639 N N . ALA A 1 205 ? 14.317 5.916 -12.511 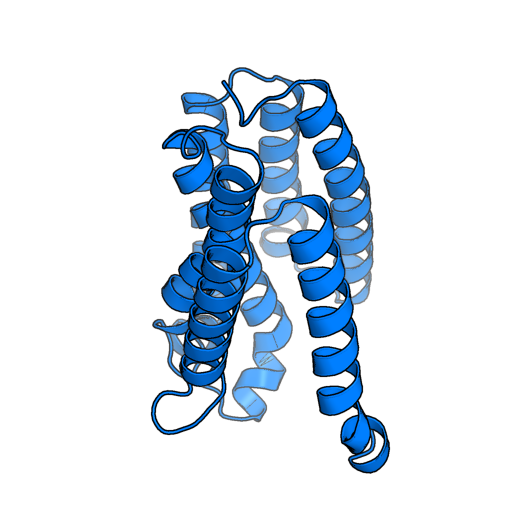1.00 50.28 205 ALA A N 1
ATOM 1640 C CA . ALA A 1 205 ? 15.560 6.686 -12.443 1.00 50.28 205 ALA A CA 1
ATOM 1641 C C . ALA A 1 205 ? 16.261 6.554 -11.084 1.00 50.28 205 ALA A C 1
ATOM 1643 O O . ALA A 1 205 ? 15.548 6.461 -10.056 1.00 50.28 205 ALA A O 1
#